Protein AF-A0A9E3FCM4-F1 (afdb_monomer_lite)

Sequence (232 aa):
MQTENSLHPEGLEPRGALCVECLCGLDPAEQLLDRTGAALCRACAAGFYTPCAGCGGLTPQDEAQARPDTGALNCFECFGRAASPDGTEALSDEEVSALVAEYVALHEELKRLGGRADEIKDQLKRAASARPRVSNAVVLRAAEAGVRCSYTSKATYDAEKLAAAEALLGAEGFASLFERKVTFNAVKPRLEEFLASEDEATASARDAVRAAETRTETATLTVVAQRKKKSS

Secondary structure (DSSP, 8-state):
--------------TTSB-TTT--B--TTT-EEBTT--EE-HHHHHHHEEE-TTT--EEETTTPEEPTTT--EE-HHHHTSPPPSS-PPPPPHHHHHHHHHHHHHHHHHHHHHHHHHHHHHHHHHHHHHTS--BTTEEEEEETTEEEEEE--------HHHHHHHHHHHHHHHHHHH----------HHHHHHHHH---GGGHHHHHHHHHT-----------PPP------

Structure (mmCIF, N/CA/C/O backbone):
data_AF-A0A9E3FCM4-F1
#
_entry.id   AF-A0A9E3FCM4-F1
#
loop_
_atom_site.group_PDB
_atom_site.id
_atom_site.type_symbol
_atom_site.label_atom_id
_atom_site.label_alt_id
_atom_site.label_comp_id
_atom_site.label_asym_id
_atom_site.label_entity_id
_atom_site.label_seq_id
_atom_site.pdbx_PDB_ins_code
_atom_site.Cartn_x
_atom_site.Cartn_y
_atom_site.Cartn_z
_atom_site.occupancy
_atom_site.B_iso_or_equiv
_atom_site.auth_seq_id
_atom_site.auth_comp_id
_atom_site.auth_asym_id
_atom_site.auth_atom_id
_atom_site.pdbx_PDB_model_num
ATOM 1 N N . MET A 1 1 ? -17.368 -49.642 -40.970 1.00 38.62 1 MET A N 1
ATOM 2 C CA . MET A 1 1 ? -16.074 -48.995 -41.259 1.00 38.62 1 MET A CA 1
ATOM 3 C C . MET A 1 1 ? -15.944 -47.823 -40.307 1.00 38.62 1 MET A C 1
ATOM 5 O O . MET A 1 1 ? -16.612 -46.821 -40.508 1.00 38.62 1 MET A O 1
ATOM 9 N N . GLN A 1 2 ? -15.218 -48.012 -39.208 1.00 33.00 2 GLN A N 1
ATOM 10 C CA . GLN A 1 2 ? -14.872 -46.944 -38.273 1.00 33.00 2 GLN A CA 1
ATOM 11 C C . GLN A 1 2 ? -13.509 -46.410 -38.714 1.00 33.00 2 GLN A C 1
ATOM 13 O O . GLN A 1 2 ? -12.547 -47.168 -38.759 1.00 33.00 2 GLN A O 1
ATOM 18 N N . THR A 1 3 ? -13.448 -45.148 -39.125 1.00 36.94 3 THR A N 1
ATOM 19 C CA . THR A 1 3 ? -12.189 -44.423 -39.308 1.00 36.94 3 THR A CA 1
ATOM 20 C C . THR A 1 3 ? -11.821 -43.803 -37.970 1.00 36.94 3 THR A C 1
ATOM 22 O O . THR A 1 3 ? -12.455 -42.845 -37.528 1.00 36.94 3 THR A O 1
ATOM 25 N N . GLU A 1 4 ? -10.835 -44.398 -37.308 1.00 38.31 4 GLU A N 1
ATOM 26 C CA . GLU A 1 4 ? -10.199 -43.865 -36.109 1.00 38.31 4 GLU A CA 1
ATOM 27 C C . GLU A 1 4 ? -9.404 -42.609 -36.493 1.00 38.31 4 GLU A C 1
ATOM 29 O O . GLU A 1 4 ? -8.358 -42.687 -37.133 1.00 38.31 4 GLU A O 1
ATOM 34 N N . ASN A 1 5 ? -9.919 -41.433 -36.128 1.00 38.25 5 ASN A N 1
ATOM 35 C CA . ASN A 1 5 ? -9.152 -40.190 -36.149 1.00 38.25 5 ASN A CA 1
ATOM 36 C C . ASN A 1 5 ? -8.306 -40.137 -34.868 1.00 38.25 5 ASN A C 1
ATOM 38 O O . ASN A 1 5 ? -8.656 -39.480 -33.887 1.00 38.25 5 ASN A O 1
ATOM 42 N N . SER A 1 6 ? -7.205 -40.881 -34.873 1.00 38.72 6 SER A N 1
ATOM 43 C CA . SER A 1 6 ? -6.175 -40.829 -33.837 1.00 38.72 6 SER A CA 1
ATOM 44 C C . SER A 1 6 ? -5.295 -39.603 -34.069 1.00 38.72 6 SER A C 1
ATOM 46 O O . SER A 1 6 ? -4.270 -39.674 -34.742 1.00 38.72 6 SER A O 1
ATOM 48 N N . LEU A 1 7 ? -5.692 -38.454 -33.519 1.00 39.53 7 LEU A N 1
ATOM 49 C CA . LEU A 1 7 ? -4.768 -37.337 -33.327 1.00 39.53 7 LEU A CA 1
ATOM 50 C C . LEU A 1 7 ? -3.876 -37.668 -32.125 1.00 39.53 7 LEU A C 1
ATOM 52 O O . LEU A 1 7 ? -4.241 -37.434 -30.974 1.00 39.53 7 LEU A O 1
ATOM 56 N N . HIS A 1 8 ? -2.714 -38.255 -32.404 1.00 35.59 8 HIS A N 1
ATOM 57 C CA . HIS A 1 8 ? -1.612 -38.348 -31.452 1.00 35.59 8 HIS A CA 1
ATOM 58 C C . HIS A 1 8 ? -1.095 -36.933 -31.134 1.00 35.59 8 HIS A C 1
ATOM 60 O O . HIS A 1 8 ? -0.723 -36.216 -32.064 1.00 35.59 8 HIS A O 1
ATOM 66 N N . PRO A 1 9 ? -1.018 -36.507 -29.860 1.00 42.50 9 PRO A N 1
ATOM 67 C CA . PRO A 1 9 ? -0.354 -35.270 -29.482 1.00 42.50 9 PRO A CA 1
ATOM 68 C C . PRO A 1 9 ? 1.132 -35.565 -29.238 1.00 42.50 9 PRO A C 1
ATOM 70 O O . PRO A 1 9 ? 1.625 -35.431 -28.122 1.00 42.50 9 PRO A O 1
ATOM 73 N N . GLU A 1 10 ? 1.850 -36.019 -30.263 1.00 40.91 10 GLU A N 1
ATOM 74 C CA . GLU A 1 10 ? 3.313 -36.061 -30.222 1.00 40.91 10 GLU A CA 1
ATOM 75 C C . GLU A 1 10 ? 3.848 -34.883 -31.036 1.00 40.91 10 GLU A C 1
ATOM 77 O O . GLU A 1 10 ? 3.671 -34.825 -32.249 1.00 40.91 10 GLU A O 1
ATOM 82 N N . GLY A 1 11 ? 4.471 -33.920 -30.347 1.00 43.91 11 GLY A N 1
ATOM 83 C CA . GLY A 1 11 ? 5.253 -32.856 -30.985 1.00 43.91 11 GLY A CA 1
ATOM 84 C C . GLY A 1 11 ? 4.738 -31.422 -30.845 1.00 43.91 11 GLY A C 1
ATOM 85 O O . GLY A 1 11 ? 5.196 -30.560 -31.585 1.00 43.91 11 GLY A O 1
ATOM 86 N N . LEU A 1 12 ? 3.824 -31.116 -29.916 1.00 44.41 12 LEU A N 1
ATOM 87 C CA . LEU A 1 12 ? 3.566 -29.715 -29.555 1.00 44.41 12 LEU A CA 1
ATOM 88 C C . LEU A 1 12 ? 4.743 -29.191 -28.724 1.00 44.41 12 LEU A C 1
ATOM 90 O O . LEU A 1 12 ? 4.774 -29.330 -27.500 1.00 44.41 12 LEU A O 1
ATOM 94 N N . GLU A 1 13 ? 5.733 -28.630 -29.415 1.00 50.66 13 GLU A N 1
ATOM 95 C CA . GLU A 1 13 ? 6.825 -27.897 -28.787 1.00 50.66 13 GLU A CA 1
ATOM 96 C C . GLU A 1 13 ? 6.264 -26.750 -27.920 1.00 50.66 13 GLU A C 1
ATOM 98 O O . GLU A 1 13 ? 5.238 -26.147 -28.258 1.00 50.66 13 GLU A O 1
ATOM 103 N N . PRO A 1 14 ? 6.880 -26.456 -26.760 1.00 53.84 14 PRO A N 1
ATOM 104 C CA . PRO A 1 14 ? 6.381 -25.431 -25.849 1.00 53.84 14 PRO A CA 1
ATOM 105 C C . PRO A 1 14 ? 6.283 -24.069 -26.550 1.00 53.84 14 PRO A C 1
ATOM 107 O O . PRO A 1 14 ? 7.148 -23.713 -27.349 1.00 53.84 14 PRO A O 1
ATOM 110 N N . ARG A 1 15 ? 5.244 -23.280 -26.222 1.00 52.44 15 ARG A N 1
ATOM 111 C CA . ARG A 1 15 ? 5.100 -21.886 -26.688 1.00 52.44 15 ARG A CA 1
ATOM 112 C C . ARG A 1 15 ? 6.422 -21.139 -26.460 1.0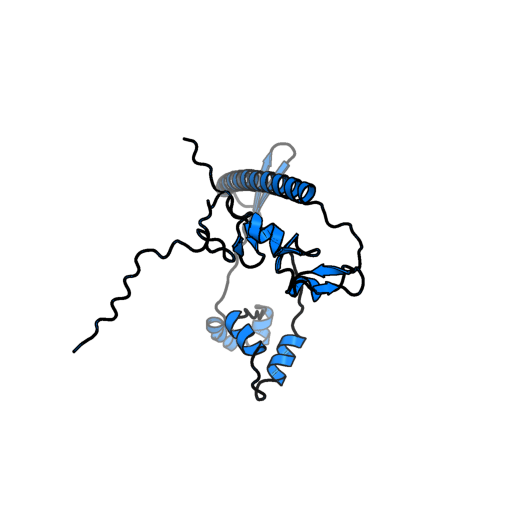0 52.44 15 ARG A C 1
ATOM 114 O O . ARG A 1 15 ? 6.834 -20.975 -25.314 1.00 52.44 15 ARG A O 1
ATOM 121 N N . GLY A 1 16 ? 7.075 -20.738 -27.551 1.00 58.31 16 GLY A N 1
ATOM 122 C CA . GLY A 1 16 ? 8.403 -20.112 -27.556 1.00 58.31 16 GLY A CA 1
ATOM 123 C C . GLY A 1 16 ? 9.477 -20.878 -28.339 1.00 58.31 16 GLY A C 1
ATOM 124 O O . GLY A 1 16 ? 10.449 -20.273 -28.762 1.00 58.31 16 GLY A O 1
ATOM 125 N N . ALA A 1 17 ? 9.294 -22.175 -28.600 1.00 71.50 17 ALA A N 1
ATOM 126 C CA . ALA A 1 17 ? 10.269 -22.982 -29.344 1.00 71.50 17 ALA A CA 1
ATOM 127 C C . ALA A 1 17 ? 10.221 -22.779 -30.867 1.00 71.50 17 ALA A C 1
ATOM 129 O O . ALA A 1 17 ? 11.160 -23.153 -31.558 1.00 71.50 17 ALA A O 1
ATOM 130 N N . LEU A 1 18 ? 9.151 -22.179 -31.394 1.00 87.69 18 LEU A N 1
ATOM 131 C CA . LEU A 1 18 ? 8.980 -21.902 -32.817 1.00 87.69 18 LEU A CA 1
ATOM 132 C C . LEU A 1 18 ? 8.736 -20.414 -33.034 1.00 87.69 18 LEU A C 1
ATOM 134 O O . LEU A 1 18 ? 7.997 -19.776 -32.282 1.00 87.69 18 LEU A O 1
ATOM 138 N N . CYS A 1 19 ? 9.326 -19.878 -34.095 1.00 90.00 19 CYS A N 1
ATOM 139 C CA . CYS A 1 19 ? 9.019 -18.538 -34.569 1.00 90.00 19 CYS A CA 1
ATOM 140 C C . CYS A 1 19 ? 7.590 -18.487 -35.115 1.00 90.00 19 CYS A C 1
ATOM 142 O O . CYS A 1 19 ? 7.215 -19.326 -35.932 1.00 90.00 19 CYS A O 1
ATOM 144 N N . VAL A 1 20 ? 6.817 -17.482 -34.712 1.00 90.81 20 VAL A N 1
ATOM 145 C CA . VAL A 1 20 ? 5.410 -17.340 -35.115 1.00 90.81 20 VAL A CA 1
ATOM 146 C C . VAL A 1 20 ? 5.231 -17.105 -36.623 1.00 90.81 20 VAL A C 1
ATOM 148 O O . VAL A 1 20 ? 4.217 -17.512 -37.176 1.00 90.81 20 VAL A O 1
ATOM 151 N N . GLU A 1 21 ? 6.242 -16.551 -37.300 1.00 91.50 21 GLU A N 1
ATOM 152 C CA . GLU A 1 21 ? 6.190 -16.231 -38.735 1.00 91.50 21 GLU A CA 1
ATOM 153 C C . GLU A 1 21 ? 6.651 -17.388 -39.640 1.00 91.50 21 GLU A C 1
ATOM 155 O O . GLU A 1 21 ? 5.942 -17.810 -40.550 1.00 91.50 21 GLU A O 1
ATOM 160 N N . CYS A 1 22 ? 7.859 -17.923 -39.411 1.00 91.06 22 CYS A N 1
ATOM 161 C CA . CYS A 1 22 ? 8.449 -18.982 -40.254 1.00 91.06 22 CYS A CA 1
ATOM 162 C C . CYS A 1 22 ? 8.146 -20.401 -39.751 1.00 91.06 22 CYS A C 1
ATOM 164 O O . CYS A 1 22 ? 8.506 -21.358 -40.434 1.00 91.06 22 CYS A O 1
ATOM 166 N N . LEU A 1 23 ? 7.608 -20.549 -38.531 1.00 88.94 23 LEU A N 1
ATOM 167 C CA . LEU A 1 23 ? 7.506 -21.824 -37.801 1.00 88.94 23 LEU A CA 1
ATOM 168 C C . LEU A 1 23 ? 8.845 -22.562 -37.651 1.00 88.94 23 LEU A C 1
ATOM 170 O O . LEU A 1 23 ? 8.884 -23.769 -37.431 1.00 88.94 23 LEU A O 1
ATOM 174 N N . CYS A 1 24 ? 9.956 -21.841 -37.785 1.00 87.38 24 CYS A N 1
ATOM 175 C CA . CYS A 1 24 ? 11.288 -22.392 -37.639 1.00 87.38 24 CYS A CA 1
ATOM 176 C C . CYS A 1 24 ? 11.682 -22.482 -36.159 1.00 87.38 24 CYS A C 1
ATOM 178 O O . CYS A 1 24 ? 11.312 -21.615 -35.363 1.00 87.38 24 CYS A O 1
ATOM 180 N N . GLY A 1 25 ? 12.411 -23.545 -35.807 1.00 86.38 25 GLY A N 1
ATOM 181 C CA . GLY A 1 25 ? 12.875 -23.801 -34.445 1.00 86.38 25 GLY A CA 1
ATOM 182 C C . GLY A 1 25 ? 13.766 -22.682 -33.915 1.00 86.38 25 GLY A C 1
ATOM 183 O O . GLY A 1 25 ? 14.647 -22.191 -34.623 1.00 86.38 25 GLY A O 1
ATOM 184 N N . LEU A 1 26 ? 13.526 -22.288 -32.669 1.00 85.25 26 LEU A N 1
ATOM 185 C CA . LEU A 1 26 ? 14.232 -21.234 -31.959 1.00 85.25 26 LEU A CA 1
ATOM 186 C C . LEU A 1 26 ? 14.968 -21.807 -30.753 1.00 85.25 26 LEU A C 1
ATOM 188 O O . LEU A 1 26 ? 14.402 -22.560 -29.960 1.00 85.25 26 LEU A O 1
ATOM 192 N N . ASP A 1 27 ? 16.215 -21.376 -30.574 1.00 80.94 27 ASP A N 1
ATOM 193 C CA . ASP A 1 27 ? 16.862 -21.459 -29.271 1.00 80.94 27 ASP A CA 1
ATOM 194 C C . ASP A 1 27 ? 16.217 -20.402 -28.349 1.00 80.94 27 ASP A C 1
ATOM 196 O O . ASP A 1 27 ? 16.222 -19.212 -28.694 1.00 80.94 27 ASP A O 1
ATOM 200 N N . PRO A 1 28 ? 15.686 -20.779 -27.170 1.00 74.00 28 PRO A N 1
ATOM 201 C CA . PRO A 1 28 ? 15.141 -19.831 -26.201 1.00 74.00 28 PRO A CA 1
ATOM 202 C C . PRO A 1 28 ? 16.111 -18.718 -25.772 1.00 74.00 28 PRO A C 1
ATOM 204 O O . PRO A 1 28 ? 15.667 -17.702 -25.238 1.00 74.00 28 PRO A O 1
ATOM 207 N N . ALA A 1 29 ? 17.423 -18.895 -25.958 1.00 75.38 29 ALA A N 1
ATOM 208 C CA . ALA A 1 29 ? 18.431 -17.866 -25.703 1.00 75.38 29 ALA A CA 1
ATOM 209 C C . ALA A 1 29 ? 18.554 -16.824 -26.832 1.00 75.38 29 ALA A C 1
ATOM 211 O O . ALA A 1 29 ? 19.095 -15.743 -26.600 1.00 75.38 29 ALA A O 1
ATOM 212 N N . GLU A 1 30 ? 18.062 -17.128 -28.036 1.00 77.94 30 GLU A N 1
ATOM 213 C CA . GLU A 1 30 ? 18.193 -16.280 -29.228 1.00 77.94 30 GLU A CA 1
ATOM 214 C C . GLU A 1 30 ? 16.856 -15.746 -29.762 1.00 77.94 30 GLU A C 1
ATOM 216 O O . GLU A 1 30 ? 16.850 -14.923 -30.683 1.00 77.94 30 GLU A O 1
ATOM 221 N N . GLN A 1 31 ? 15.732 -16.180 -29.182 1.00 85.12 31 GLN A N 1
ATOM 222 C CA . GLN A 1 31 ? 14.406 -15.694 -29.551 1.00 85.12 31 GLN A CA 1
ATOM 223 C C . GLN A 1 31 ? 14.240 -14.202 -29.225 1.00 85.12 31 GLN A C 1
ATOM 225 O O . GLN A 1 31 ? 14.586 -13.733 -28.137 1.00 85.12 31 GLN A O 1
ATOM 230 N N . LEU A 1 32 ? 13.650 -13.464 -30.161 1.00 87.81 32 LEU A N 1
ATOM 231 C CA . LEU A 1 32 ? 13.070 -12.155 -29.885 1.00 87.81 32 LEU A CA 1
ATOM 232 C C . LEU A 1 32 ? 11.605 -12.349 -29.510 1.00 87.81 32 LEU A C 1
ATOM 234 O O . LEU A 1 32 ? 10.973 -13.301 -29.962 1.00 87.81 32 LEU A O 1
ATOM 238 N N . LEU A 1 33 ? 11.072 -11.461 -28.681 1.00 89.38 33 LEU A N 1
ATOM 239 C CA . LEU A 1 33 ? 9.658 -11.463 -28.337 1.00 89.38 33 LEU A CA 1
ATOM 240 C C . LEU A 1 33 ? 9.005 -10.222 -28.925 1.00 89.38 33 LEU A C 1
ATOM 242 O O . LEU A 1 33 ? 9.527 -9.114 -28.775 1.00 89.38 33 LEU A O 1
ATOM 246 N N . ASP A 1 34 ? 7.870 -10.411 -29.589 1.00 88.31 34 ASP A N 1
ATOM 247 C CA . ASP A 1 34 ? 7.004 -9.292 -29.920 1.00 88.31 34 ASP A CA 1
ATOM 248 C C . ASP A 1 34 ? 6.345 -8.713 -28.657 1.00 88.31 34 ASP A C 1
ATOM 250 O O . ASP A 1 34 ? 6.472 -9.246 -27.548 1.00 88.31 34 ASP A O 1
ATOM 254 N N . ARG A 1 35 ? 5.609 -7.611 -28.817 1.00 83.06 35 ARG A N 1
ATOM 255 C CA . ARG A 1 35 ? 4.920 -6.957 -27.694 1.00 83.06 35 ARG A CA 1
ATOM 256 C C . ARG A 1 35 ? 3.886 -7.845 -26.983 1.00 83.06 35 ARG A C 1
ATOM 258 O O . ARG A 1 35 ? 3.523 -7.552 -25.849 1.00 83.06 35 ARG A O 1
ATOM 265 N N . THR A 1 36 ? 3.393 -8.894 -27.640 1.00 83.12 36 THR A N 1
ATOM 266 C CA . THR A 1 36 ? 2.423 -9.853 -27.090 1.00 83.12 36 THR A CA 1
ATOM 267 C C . THR A 1 36 ? 3.098 -11.070 -26.446 1.00 83.12 36 THR A C 1
ATOM 269 O O . THR A 1 36 ? 2.433 -11.877 -25.794 1.00 83.12 36 THR A O 1
ATOM 272 N N . GLY A 1 37 ? 4.424 -11.185 -26.578 1.00 84.69 37 GLY A N 1
ATOM 273 C CA . GLY A 1 37 ? 5.216 -12.316 -26.106 1.00 84.69 37 GLY A CA 1
ATOM 274 C C . GLY A 1 37 ? 5.316 -13.467 -27.111 1.00 84.69 37 GLY A C 1
ATOM 275 O O . GLY A 1 37 ? 5.739 -14.559 -26.725 1.00 84.69 37 GLY A O 1
ATOM 276 N N . ALA A 1 38 ? 4.938 -13.260 -28.375 1.00 87.19 38 ALA A N 1
ATOM 277 C CA . ALA A 1 38 ? 5.153 -14.230 -29.441 1.00 87.19 38 ALA A CA 1
ATOM 278 C C . ALA A 1 38 ? 6.638 -14.282 -29.821 1.00 87.19 38 ALA A C 1
ATOM 280 O O . ALA A 1 38 ? 7.304 -13.252 -29.930 1.00 87.19 38 ALA A O 1
ATOM 281 N N . ALA A 1 39 ? 7.167 -15.492 -30.006 1.00 90.44 39 ALA A N 1
ATOM 282 C CA . ALA A 1 39 ? 8.576 -15.688 -30.316 1.00 90.44 39 ALA A CA 1
ATOM 283 C C . ALA A 1 39 ? 8.859 -15.473 -31.806 1.00 90.44 39 ALA A C 1
ATOM 285 O O . ALA A 1 39 ? 8.127 -15.954 -32.671 1.00 90.44 39 ALA A O 1
ATOM 286 N N . LEU A 1 40 ? 9.952 -14.776 -32.099 1.00 90.88 40 LEU A N 1
ATOM 287 C CA . LEU A 1 40 ? 10.393 -14.407 -33.437 1.00 90.88 40 LEU A CA 1
ATOM 288 C C . LEU A 1 40 ? 11.861 -14.779 -33.635 1.00 90.88 40 LEU A C 1
ATOM 290 O O . LEU A 1 40 ? 12.703 -14.558 -32.760 1.00 90.88 40 LEU A O 1
ATOM 294 N N . CYS A 1 41 ? 12.190 -15.282 -34.826 1.00 92.00 41 CYS A N 1
ATOM 295 C CA . CYS A 1 41 ? 13.577 -15.336 -35.276 1.00 92.00 41 CYS A CA 1
ATOM 296 C C . CYS A 1 41 ? 14.035 -13.936 -35.717 1.00 92.00 41 CYS A C 1
ATOM 298 O O . CYS A 1 41 ? 13.226 -13.098 -36.125 1.00 92.00 41 CYS A O 1
ATOM 300 N N . ARG A 1 42 ? 15.350 -13.683 -35.700 1.00 91.19 42 ARG A N 1
ATOM 301 C CA . ARG A 1 42 ? 15.914 -12.375 -36.089 1.00 91.19 42 ARG A CA 1
ATOM 302 C C . ARG A 1 42 ? 15.544 -11.953 -37.512 1.00 91.19 42 ARG A C 1
ATOM 304 O O . ARG A 1 42 ? 15.307 -10.775 -37.746 1.00 91.19 42 ARG A O 1
ATOM 311 N N . ALA A 1 43 ? 15.483 -12.903 -38.446 1.00 91.50 43 ALA A N 1
ATOM 312 C CA . ALA A 1 43 ? 15.139 -12.616 -39.837 1.00 91.50 43 ALA A CA 1
ATOM 313 C C . ALA A 1 43 ? 13.683 -12.142 -39.977 1.00 91.50 43 ALA A C 1
ATOM 315 O O . ALA A 1 43 ? 13.429 -11.135 -40.630 1.00 91.50 43 ALA A O 1
ATOM 316 N N . CYS A 1 44 ? 12.740 -12.821 -39.318 1.00 92.88 44 CYS A N 1
ATOM 317 C CA . CYS A 1 44 ? 11.329 -12.441 -39.330 1.00 92.88 44 CYS A CA 1
ATOM 318 C C . CYS A 1 44 ? 11.087 -11.123 -38.588 1.00 92.88 44 CYS A C 1
ATOM 320 O O . CYS A 1 44 ? 10.363 -10.272 -39.094 1.00 92.88 44 CYS A O 1
ATOM 322 N N . ALA A 1 45 ? 11.751 -10.904 -37.448 1.00 91.81 45 ALA A N 1
ATOM 323 C CA . ALA A 1 45 ? 11.683 -9.623 -36.747 1.00 91.81 45 ALA A CA 1
ATOM 324 C C . ALA A 1 45 ? 12.177 -8.461 -37.630 1.00 91.81 45 ALA A C 1
ATOM 326 O O . ALA A 1 45 ? 11.519 -7.431 -37.710 1.00 91.81 45 ALA A O 1
ATOM 327 N N . ALA A 1 46 ? 13.294 -8.632 -38.345 1.00 91.00 46 ALA A N 1
ATOM 328 C CA . ALA A 1 46 ? 13.815 -7.601 -39.244 1.00 91.00 46 ALA A CA 1
ATOM 329 C C . ALA A 1 46 ? 12.945 -7.385 -40.498 1.00 91.00 46 ALA A C 1
ATOM 331 O O . ALA A 1 46 ? 12.913 -6.282 -41.036 1.00 91.00 46 ALA A O 1
ATOM 332 N N . GLY A 1 47 ? 12.274 -8.435 -40.981 1.00 92.44 47 GLY A N 1
ATOM 333 C CA . GLY A 1 47 ? 11.463 -8.382 -42.197 1.00 92.44 47 GLY A CA 1
ATOM 334 C C . GLY A 1 47 ? 10.057 -7.822 -41.989 1.00 92.44 47 GLY A C 1
ATOM 335 O O . GLY A 1 47 ? 9.576 -7.084 -42.843 1.00 92.44 47 GLY A O 1
ATOM 336 N N . PHE A 1 48 ? 9.411 -8.164 -40.872 1.00 92.56 48 PHE A N 1
ATOM 337 C CA . PHE A 1 48 ? 7.972 -7.938 -40.679 1.00 92.56 48 PHE A CA 1
ATOM 338 C C . PHE A 1 48 ? 7.630 -7.042 -39.491 1.00 92.56 48 PHE A C 1
ATOM 340 O O . PHE A 1 48 ? 6.492 -6.597 -39.381 1.00 92.56 48 PHE A O 1
ATOM 347 N N . TYR A 1 49 ? 8.591 -6.748 -38.612 1.00 94.75 49 TYR A N 1
ATOM 348 C CA . TYR A 1 49 ? 8.348 -5.971 -37.401 1.00 94.75 49 TYR A CA 1
ATOM 349 C C . TYR A 1 49 ? 9.117 -4.648 -37.417 1.00 94.75 49 TYR A C 1
ATOM 351 O O . TYR A 1 49 ? 10.091 -4.457 -38.146 1.00 94.75 49 TYR A O 1
ATOM 359 N N . THR A 1 50 ? 8.648 -3.711 -36.602 1.00 92.69 50 THR A N 1
ATOM 360 C CA . THR A 1 50 ? 9.297 -2.432 -36.310 1.00 92.69 50 THR A CA 1
ATOM 361 C C . THR A 1 50 ? 9.232 -2.171 -34.804 1.00 92.69 50 THR A C 1
ATOM 363 O O . THR A 1 50 ? 8.254 -2.569 -34.159 1.00 92.69 50 THR A O 1
ATOM 366 N N . PRO A 1 51 ? 10.235 -1.513 -34.200 1.00 91.31 51 PRO A N 1
ATOM 367 C CA . PRO A 1 51 ? 10.119 -1.053 -32.823 1.00 91.31 51 PRO A CA 1
ATOM 368 C C . PRO A 1 51 ? 9.021 0.013 -32.710 1.00 91.31 51 PRO A C 1
ATOM 370 O O . PRO A 1 51 ? 8.952 0.945 -33.513 1.00 91.31 51 PRO A O 1
ATOM 373 N N . CYS A 1 52 ? 8.158 -0.126 -31.705 1.00 88.62 52 CYS A N 1
ATOM 374 C CA . CYS A 1 52 ? 7.191 0.898 -31.329 1.00 88.62 52 CYS A CA 1
ATOM 375 C C . CYS A 1 52 ? 7.921 2.097 -30.712 1.00 88.62 52 CYS A C 1
ATOM 377 O O . CYS A 1 52 ? 8.609 1.938 -29.704 1.00 88.62 52 CYS A O 1
ATOM 379 N N . ALA A 1 53 ? 7.709 3.302 -31.240 1.00 84.50 53 ALA A N 1
ATOM 380 C CA . ALA A 1 53 ? 8.345 4.511 -30.714 1.00 84.50 53 ALA A CA 1
ATOM 381 C C . ALA A 1 53 ? 7.959 4.834 -29.255 1.00 84.50 53 ALA A C 1
ATOM 383 O O . ALA A 1 53 ? 8.725 5.481 -28.550 1.00 84.50 53 ALA A O 1
ATOM 384 N N . GLY A 1 54 ? 6.786 4.390 -28.789 1.00 83.19 54 GLY A N 1
ATOM 385 C CA . GLY A 1 54 ? 6.313 4.648 -27.427 1.00 83.19 54 GLY A CA 1
ATOM 386 C C . GLY A 1 54 ? 6.772 3.645 -26.364 1.00 83.19 54 GLY A C 1
ATOM 387 O O . GLY A 1 54 ? 6.875 4.018 -25.200 1.00 83.19 54 GLY A O 1
ATOM 388 N N . CYS A 1 55 ? 7.008 2.376 -26.715 1.00 83.25 55 CYS A N 1
ATOM 389 C CA . CYS A 1 55 ? 7.346 1.334 -25.731 1.00 83.25 55 CYS A CA 1
ATOM 390 C C . CYS A 1 55 ? 8.558 0.467 -26.092 1.00 83.25 55 CYS A C 1
ATOM 392 O O . CYS A 1 55 ? 8.861 -0.466 -25.354 1.00 83.25 55 CYS A O 1
ATOM 394 N N . GLY A 1 56 ? 9.201 0.698 -27.239 1.00 86.06 56 GLY A N 1
ATOM 395 C CA . GLY A 1 56 ? 10.331 -0.097 -27.737 1.00 86.06 56 GLY A CA 1
ATOM 396 C C . GLY A 1 56 ? 9.972 -1.512 -28.211 1.00 86.06 56 GLY A C 1
ATOM 397 O O . GLY A 1 56 ? 10.747 -2.134 -28.932 1.00 86.06 56 GLY A O 1
ATOM 398 N N . GLY A 1 57 ? 8.787 -2.027 -27.864 1.00 89.44 57 GLY A N 1
ATOM 399 C CA . GLY A 1 57 ? 8.347 -3.372 -28.231 1.00 89.44 57 GLY A CA 1
ATOM 400 C C . GLY A 1 57 ? 8.188 -3.567 -29.740 1.00 89.44 57 GLY A C 1
ATOM 401 O O . GLY A 1 57 ? 7.700 -2.678 -30.445 1.00 89.44 57 GLY A O 1
ATOM 402 N N . LEU A 1 58 ? 8.554 -4.753 -30.234 1.00 92.62 58 LEU A N 1
ATOM 403 C CA . LEU A 1 58 ? 8.370 -5.120 -31.638 1.00 92.62 58 LEU A CA 1
ATOM 404 C C . LEU A 1 58 ? 6.875 -5.243 -31.961 1.00 92.62 58 LEU A C 1
ATOM 406 O O . LEU A 1 58 ? 6.132 -5.952 -31.280 1.00 92.62 58 LEU A O 1
ATOM 410 N N . THR A 1 59 ? 6.452 -4.538 -33.007 1.00 92.44 59 THR A N 1
ATOM 411 C CA . THR A 1 59 ? 5.079 -4.514 -33.531 1.00 92.44 59 THR A CA 1
ATOM 412 C C . THR A 1 59 ? 5.107 -4.870 -35.018 1.00 92.44 59 THR A C 1
ATOM 414 O O . THR A 1 59 ? 6.022 -4.396 -35.700 1.00 92.44 59 THR A O 1
ATOM 417 N N . PRO A 1 60 ? 4.160 -5.675 -35.534 1.00 93.12 60 PRO A N 1
ATOM 418 C CA . PRO A 1 60 ? 4.042 -5.918 -36.969 1.00 93.12 60 PRO A CA 1
ATOM 419 C C . PRO A 1 60 ? 3.940 -4.600 -37.744 1.00 93.12 60 PRO A C 1
ATOM 421 O O . PRO A 1 60 ? 3.273 -3.661 -37.307 1.00 93.12 60 PRO A O 1
ATOM 424 N N . GLN A 1 61 ? 4.639 -4.493 -38.871 1.00 92.50 61 GLN A N 1
ATOM 425 C CA . GLN A 1 61 ? 4.705 -3.251 -39.650 1.00 92.50 61 GLN A CA 1
ATOM 426 C C . GLN A 1 61 ? 3.338 -2.812 -40.193 1.00 92.50 61 GLN A C 1
ATOM 428 O O . GLN A 1 61 ? 3.093 -1.616 -40.320 1.00 92.50 61 GLN A O 1
ATOM 433 N N . ASP A 1 62 ? 2.455 -3.760 -40.498 1.00 91.44 62 ASP A N 1
ATOM 434 C CA . ASP A 1 62 ? 1.089 -3.529 -40.975 1.00 91.44 62 ASP A CA 1
ATOM 435 C C . ASP A 1 62 ? 0.117 -3.109 -39.859 1.00 91.44 62 ASP A C 1
ATOM 437 O O . ASP A 1 62 ? -0.863 -2.413 -40.124 1.00 91.44 62 ASP A O 1
ATOM 441 N N . GLU A 1 63 ? 0.410 -3.467 -38.609 1.00 90.06 63 GLU A N 1
ATOM 442 C CA . GLU A 1 63 ? -0.328 -3.012 -37.423 1.00 90.06 63 GLU A CA 1
ATOM 443 C C . GLU A 1 63 ? 0.203 -1.689 -36.844 1.00 90.06 63 GLU A C 1
ATOM 445 O O . GLU A 1 63 ? -0.460 -1.044 -36.021 1.00 90.06 63 GLU A O 1
ATOM 450 N N . ALA A 1 64 ? 1.411 -1.283 -37.236 1.00 91.12 64 ALA A N 1
ATOM 451 C CA . ALA A 1 64 ? 2.051 -0.082 -36.730 1.00 91.12 64 ALA A CA 1
ATOM 452 C C . ALA A 1 64 ? 1.377 1.183 -37.285 1.00 91.12 64 ALA A C 1
ATOM 454 O O . ALA A 1 64 ? 1.273 1.397 -38.491 1.00 91.12 64 ALA A O 1
ATOM 455 N N . GLN A 1 65 ? 0.950 2.070 -36.387 1.00 91.12 65 GLN A N 1
ATOM 456 C CA . GLN A 1 65 ? 0.259 3.306 -36.744 1.00 91.12 65 GLN A CA 1
ATOM 457 C C . GLN A 1 65 ? 1.191 4.509 -36.623 1.00 91.12 65 GLN A C 1
ATOM 459 O O . GLN A 1 65 ? 1.795 4.744 -35.574 1.00 91.12 65 GLN A O 1
ATOM 464 N N . ALA A 1 66 ? 1.287 5.294 -37.697 1.00 90.19 66 ALA A N 1
ATOM 465 C CA . ALA A 1 66 ? 2.044 6.539 -37.710 1.00 90.19 66 ALA A CA 1
ATOM 466 C C . ALA A 1 66 ? 1.267 7.638 -36.981 1.00 90.19 66 ALA A C 1
ATOM 468 O O . ALA A 1 66 ? 0.135 7.957 -37.358 1.00 90.19 66 ALA A O 1
ATOM 469 N N . ARG A 1 67 ? 1.864 8.246 -35.950 1.00 81.62 67 ARG A N 1
ATOM 470 C CA . ARG A 1 67 ? 1.215 9.376 -35.272 1.00 81.62 67 ARG A CA 1
ATOM 471 C C . ARG A 1 67 ? 1.177 10.608 -36.184 1.00 81.62 67 ARG A C 1
ATOM 473 O O . ARG A 1 67 ? 2.186 10.904 -36.826 1.00 81.62 67 ARG A O 1
ATOM 480 N N . PRO A 1 68 ? 0.063 11.362 -36.218 1.00 76.19 68 PRO A N 1
ATOM 481 C CA . PRO A 1 68 ? -0.069 12.525 -37.099 1.00 76.19 68 PRO A CA 1
ATOM 482 C C . PRO A 1 68 ? 0.932 13.653 -36.813 1.00 76.19 68 PRO A C 1
ATOM 484 O O . PRO A 1 68 ? 1.226 14.448 -37.698 1.00 76.19 68 PRO A O 1
ATOM 487 N N . ASP A 1 69 ? 1.422 13.745 -35.576 1.00 76.06 69 ASP A N 1
ATOM 488 C CA . ASP A 1 69 ? 2.282 14.824 -35.081 1.00 76.06 69 ASP A CA 1
ATOM 489 C C . ASP A 1 69 ? 3.772 14.615 -35.393 1.00 76.06 69 ASP A C 1
ATOM 491 O O . ASP A 1 69 ? 4.503 15.568 -35.644 1.00 76.06 69 ASP A O 1
ATOM 495 N N . THR A 1 70 ? 4.221 13.363 -35.376 1.00 79.38 70 THR A N 1
ATOM 496 C CA . THR A 1 70 ? 5.641 12.980 -35.400 1.00 79.38 70 THR A CA 1
ATOM 497 C C . THR A 1 70 ? 5.980 12.032 -36.546 1.00 79.38 70 THR A C 1
ATOM 499 O O . THR A 1 70 ? 7.153 11.836 -36.849 1.00 79.38 70 THR A O 1
ATOM 502 N N . GLY A 1 71 ? 4.979 11.403 -37.170 1.00 81.56 71 GLY A N 1
ATOM 503 C CA . GLY A 1 71 ? 5.165 10.337 -38.158 1.00 81.56 71 GLY A CA 1
ATOM 504 C C . GLY A 1 71 ? 5.726 9.035 -37.572 1.00 81.56 71 GLY A C 1
ATOM 505 O O . GLY A 1 71 ? 5.918 8.070 -38.307 1.00 81.56 71 GLY A O 1
ATOM 506 N N . ALA A 1 72 ? 5.980 8.985 -36.261 1.00 86.31 72 ALA A N 1
ATOM 507 C CA . ALA A 1 72 ? 6.572 7.835 -35.598 1.00 86.31 72 ALA A CA 1
ATOM 508 C C . ALA A 1 72 ? 5.588 6.656 -35.553 1.00 86.31 72 ALA A C 1
ATOM 510 O O . ALA A 1 72 ? 4.414 6.823 -35.200 1.00 86.31 72 ALA A O 1
ATOM 511 N N . LEU A 1 73 ? 6.085 5.461 -35.880 1.00 89.88 73 LEU A N 1
ATOM 512 C CA . LEU A 1 73 ? 5.316 4.220 -35.861 1.00 89.88 73 LEU A CA 1
ATOM 513 C C . LEU A 1 73 ? 5.134 3.720 -34.425 1.00 89.88 73 LEU A C 1
ATOM 515 O O . LEU A 1 73 ? 6.097 3.532 -33.680 1.00 89.88 73 LEU A O 1
ATOM 519 N N . ASN A 1 74 ? 3.882 3.513 -34.032 1.00 89.06 74 ASN A N 1
ATOM 520 C CA . ASN A 1 74 ? 3.495 3.101 -32.691 1.00 89.06 74 ASN A CA 1
ATOM 521 C C . ASN A 1 74 ? 2.551 1.902 -32.741 1.00 89.06 74 ASN A C 1
ATOM 523 O O . ASN A 1 74 ? 1.744 1.766 -33.658 1.00 89.06 74 ASN A O 1
ATOM 527 N N . CYS A 1 75 ? 2.607 1.056 -31.715 1.00 90.19 75 CYS A N 1
ATOM 528 C CA . CYS A 1 75 ? 1.573 0.053 -31.501 1.00 90.19 75 CYS A CA 1
ATOM 529 C C . CYS A 1 75 ? 0.236 0.728 -31.153 1.00 90.19 75 CYS A C 1
ATOM 531 O O . CYS A 1 75 ? 0.216 1.863 -30.670 1.00 90.19 75 CYS A O 1
ATOM 533 N N . PHE A 1 76 ? -0.878 0.019 -31.352 1.00 86.56 76 PHE A N 1
ATOM 534 C CA . PHE A 1 76 ? -2.232 0.536 -31.104 1.00 86.56 76 PHE A CA 1
ATOM 535 C C . PHE A 1 76 ? -2.393 1.195 -29.718 1.00 86.56 76 PHE A C 1
ATOM 537 O O . PHE A 1 76 ? -2.972 2.273 -29.595 1.00 86.56 76 PHE A O 1
ATOM 544 N N . GLU A 1 77 ? -1.824 0.590 -28.674 1.00 85.69 77 GLU A N 1
ATOM 545 C CA . GLU A 1 77 ? -1.906 1.111 -27.304 1.00 85.69 77 GLU A CA 1
ATOM 546 C C . GLU A 1 77 ? -1.098 2.394 -27.090 1.00 85.69 77 GLU A C 1
ATOM 548 O O . GLU A 1 77 ? -1.548 3.290 -26.380 1.00 85.69 77 GLU A O 1
ATOM 553 N N . CYS A 1 78 ? 0.092 2.497 -27.687 1.00 84.62 78 CYS A N 1
ATOM 554 C CA . CYS A 1 78 ? 0.918 3.703 -27.610 1.00 84.62 78 CYS A CA 1
ATOM 555 C C . CYS A 1 78 ? 0.369 4.817 -28.507 1.00 84.62 78 CYS A C 1
ATOM 557 O O . CYS A 1 78 ? 0.462 5.986 -28.145 1.00 84.62 78 CYS A O 1
ATOM 559 N N . PHE A 1 79 ? -0.247 4.465 -29.637 1.00 83.88 79 PHE A N 1
ATOM 560 C CA . PHE A 1 79 ? -0.897 5.417 -30.533 1.00 83.88 79 PHE A CA 1
ATOM 561 C C . PHE A 1 79 ? -2.042 6.165 -29.835 1.00 83.88 79 PHE A C 1
ATOM 563 O O . PHE A 1 79 ? -2.151 7.382 -29.974 1.00 83.88 79 PHE A O 1
ATOM 570 N N . GLY A 1 80 ? -2.846 5.458 -29.031 1.00 74.88 80 GLY A N 1
ATOM 571 C CA . GLY A 1 80 ? -3.957 6.036 -28.268 1.00 74.88 80 GLY A CA 1
ATOM 572 C C . GLY A 1 80 ? -3.551 6.887 -27.058 1.00 74.88 80 GLY A C 1
ATOM 573 O O . GLY A 1 80 ? -4.409 7.536 -26.459 1.00 74.88 80 GLY A O 1
ATOM 574 N N . ARG A 1 81 ? -2.265 6.912 -26.676 1.00 74.00 81 ARG A N 1
ATOM 575 C CA . ARG A 1 81 ? -1.778 7.772 -25.589 1.00 74.00 81 ARG A CA 1
ATOM 576 C C . ARG A 1 81 ? -1.516 9.182 -26.118 1.00 74.00 81 ARG A C 1
ATOM 578 O O . ARG A 1 81 ? -0.917 9.368 -27.181 1.00 74.00 81 ARG A O 1
ATOM 585 N N . ALA A 1 82 ? -1.952 10.191 -25.361 1.00 58.31 82 ALA A N 1
ATOM 586 C CA . ALA A 1 82 ? -1.561 11.574 -25.617 1.00 58.31 82 ALA A CA 1
ATOM 587 C C . ALA A 1 82 ? -0.027 11.674 -25.619 1.00 58.31 82 ALA A C 1
ATOM 589 O O . ALA A 1 82 ? 0.640 10.982 -24.847 1.00 58.31 82 ALA A O 1
ATOM 590 N N . ALA A 1 83 ? 0.530 12.506 -26.507 1.00 54.88 83 ALA A N 1
ATOM 591 C CA . ALA A 1 83 ? 1.958 12.803 -26.463 1.00 54.88 83 ALA A CA 1
ATOM 592 C C . ALA A 1 83 ? 2.233 13.378 -25.071 1.00 54.88 83 ALA A C 1
ATOM 594 O O . ALA A 1 83 ? 1.460 14.231 -24.626 1.00 54.88 83 ALA A O 1
ATOM 595 N N . SER A 1 84 ? 3.258 12.888 -24.369 1.00 52.91 84 SER A N 1
ATOM 596 C CA . SER A 1 84 ? 3.636 13.494 -23.092 1.00 52.91 84 SER A CA 1
ATOM 597 C C . SER A 1 84 ? 3.814 15.003 -23.321 1.00 52.91 84 SER A C 1
ATOM 599 O O . SER A 1 84 ? 4.564 15.370 -24.227 1.00 52.91 84 SER A O 1
ATOM 601 N N . PRO A 1 85 ? 3.104 15.880 -22.584 1.00 48.75 85 PRO A N 1
ATOM 602 C CA . PRO A 1 85 ? 3.229 17.328 -22.755 1.00 48.75 85 PRO A CA 1
ATOM 603 C C . PRO A 1 85 ? 4.630 17.825 -22.382 1.00 48.75 85 PRO A C 1
ATOM 605 O O . PRO A 1 85 ? 5.053 18.880 -22.848 1.00 48.75 85 PRO A O 1
ATOM 608 N N . ASP A 1 86 ? 5.364 17.032 -21.603 1.00 48.78 86 ASP A N 1
ATOM 609 C CA . ASP A 1 86 ? 6.763 17.260 -21.309 1.00 48.78 86 ASP A CA 1
ATOM 610 C C . ASP A 1 86 ? 7.599 16.437 -22.284 1.00 48.78 86 ASP A C 1
ATOM 612 O O . ASP A 1 86 ? 7.698 15.213 -22.166 1.00 48.78 86 ASP A O 1
ATOM 616 N N . GLY A 1 87 ? 8.204 17.126 -23.252 1.00 48.75 87 GLY A N 1
ATOM 617 C CA . GLY A 1 87 ? 9.257 16.611 -24.128 1.00 48.75 87 GLY A CA 1
ATOM 618 C C . GLY A 1 87 ? 10.548 16.307 -23.365 1.00 48.75 87 GLY A C 1
ATOM 619 O O . GLY A 1 87 ? 11.622 16.749 -23.762 1.00 48.75 87 GLY A O 1
ATOM 620 N N . THR A 1 88 ? 10.450 15.602 -22.239 1.00 53.34 88 THR A N 1
ATOM 621 C CA . THR A 1 88 ? 11.601 14.950 -21.627 1.00 53.34 88 THR A CA 1
ATOM 622 C C . THR A 1 88 ? 11.987 13.830 -22.579 1.00 53.34 88 THR A C 1
ATOM 624 O O . THR A 1 88 ? 11.166 12.954 -22.854 1.00 53.34 88 THR A O 1
ATOM 627 N N . GLU A 1 89 ? 13.191 13.898 -23.147 1.00 58.09 89 GLU A N 1
ATOM 628 C CA . GLU A 1 89 ? 13.742 12.790 -23.922 1.00 58.09 89 GLU A CA 1
ATOM 629 C C . GLU A 1 89 ? 13.563 11.510 -23.101 1.00 58.09 89 GLU A C 1
ATOM 631 O O . GLU A 1 89 ? 13.916 11.462 -21.918 1.00 58.09 89 GLU A O 1
ATOM 636 N N . ALA A 1 90 ? 12.903 10.513 -23.693 1.00 67.75 90 ALA A N 1
ATOM 637 C CA . ALA A 1 90 ? 12.762 9.220 -23.051 1.00 67.75 90 ALA A CA 1
ATOM 638 C C . ALA A 1 90 ? 14.169 8.709 -22.724 1.00 67.75 90 ALA A C 1
ATOM 640 O O . ALA A 1 90 ? 15.056 8.784 -23.575 1.00 67.75 90 ALA A O 1
ATOM 641 N N . LEU A 1 91 ? 14.366 8.232 -21.492 1.00 75.94 91 LEU A N 1
ATOM 642 C CA . LEU A 1 91 ? 15.636 7.641 -21.080 1.00 75.94 91 LEU A CA 1
ATOM 643 C C . LEU A 1 91 ? 16.042 6.568 -22.092 1.00 75.94 91 LEU A C 1
ATOM 645 O O . LEU A 1 91 ? 15.207 5.759 -22.505 1.00 75.94 91 LEU A O 1
ATOM 649 N N . SER A 1 92 ? 17.317 6.557 -22.465 1.00 84.19 92 SER A N 1
ATOM 650 C CA . SER A 1 92 ? 17.874 5.481 -23.280 1.00 84.19 92 SER A CA 1
ATOM 651 C C . SER A 1 92 ? 17.781 4.140 -22.549 1.00 84.19 92 SER A C 1
ATOM 653 O O . SER A 1 92 ? 17.747 4.078 -21.314 1.00 84.19 92 SER A O 1
ATOM 655 N N . ASP A 1 93 ? 17.774 3.045 -23.307 1.00 78.12 93 ASP A N 1
ATOM 656 C CA . ASP A 1 93 ? 17.747 1.694 -22.739 1.00 78.12 93 ASP A CA 1
ATOM 657 C C . ASP A 1 93 ? 18.956 1.450 -21.818 1.00 78.12 93 ASP A C 1
ATOM 659 O O . ASP A 1 93 ? 18.842 0.773 -20.791 1.00 78.12 93 ASP A O 1
ATOM 663 N N . GLU A 1 94 ? 20.109 2.046 -22.133 1.00 86.56 94 GLU A N 1
ATOM 664 C CA . GLU A 1 94 ? 21.304 2.018 -21.293 1.00 86.56 94 GLU A CA 1
ATOM 665 C C . GLU A 1 94 ? 21.094 2.730 -19.949 1.00 86.56 94 GLU A C 1
ATOM 667 O O . GLU A 1 94 ? 21.465 2.189 -18.902 1.00 86.56 94 GLU A O 1
ATOM 672 N N . GLU A 1 95 ? 20.473 3.912 -19.951 1.00 84.94 95 GLU A N 1
ATOM 673 C CA . GLU A 1 95 ? 20.157 4.662 -18.730 1.00 84.94 95 GLU A CA 1
ATOM 674 C C . GLU A 1 95 ? 19.122 3.928 -17.874 1.00 84.94 95 GLU A C 1
ATOM 676 O O . GLU A 1 95 ? 19.297 3.804 -16.659 1.00 84.94 95 GLU A O 1
ATOM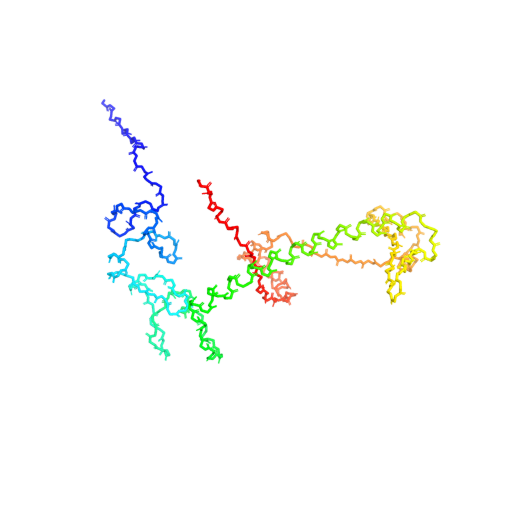 681 N N . VAL A 1 96 ? 18.077 3.372 -18.497 1.00 86.50 96 VAL A N 1
ATOM 682 C CA . VAL A 1 96 ? 17.077 2.554 -17.798 1.00 86.50 96 VAL A CA 1
ATOM 683 C C . VAL A 1 96 ? 17.735 1.320 -17.180 1.00 86.50 96 VAL A C 1
ATOM 685 O O . VAL A 1 96 ? 17.490 1.013 -16.013 1.00 86.50 96 VAL A O 1
ATOM 688 N N . SER A 1 97 ? 18.611 0.633 -17.916 1.00 83.62 97 SER A N 1
ATOM 689 C CA . SER A 1 97 ? 19.343 -0.539 -17.424 1.00 83.62 97 SER A CA 1
ATOM 690 C C . SER A 1 97 ? 20.222 -0.206 -16.211 1.00 83.62 97 SER A C 1
ATOM 692 O O . SER A 1 97 ? 20.191 -0.925 -15.206 1.00 83.62 97 SER A O 1
ATOM 694 N N . ALA A 1 98 ? 20.950 0.915 -16.257 1.00 91.75 98 ALA A N 1
ATOM 695 C CA . ALA A 1 98 ? 21.767 1.385 -15.140 1.00 91.75 98 ALA A CA 1
ATOM 696 C C . ALA A 1 98 ? 20.918 1.698 -13.896 1.00 91.75 98 ALA A C 1
ATOM 698 O O . ALA A 1 98 ? 21.236 1.230 -12.800 1.00 91.75 98 ALA A O 1
ATOM 699 N N . LEU A 1 99 ? 19.798 2.408 -14.071 1.00 91.62 99 LEU A N 1
ATOM 700 C CA . LEU A 1 99 ? 18.874 2.740 -12.983 1.00 91.62 99 LEU A CA 1
ATOM 701 C C . LEU A 1 99 ? 18.223 1.496 -12.373 1.00 91.62 99 LEU A C 1
ATOM 703 O O . LEU A 1 99 ? 18.091 1.405 -11.153 1.00 91.62 99 LEU A O 1
ATOM 707 N N . VAL A 1 100 ? 17.845 0.510 -13.191 1.00 89.81 100 VAL A N 1
ATOM 708 C CA . VAL A 1 100 ? 17.309 -0.768 -12.701 1.00 89.81 100 VAL A CA 1
ATOM 709 C C . VAL A 1 100 ? 18.359 -1.510 -11.875 1.00 89.81 100 VAL A C 1
ATOM 711 O O . VAL A 1 100 ? 18.041 -2.005 -10.792 1.00 89.81 100 VAL A O 1
ATOM 714 N N . ALA A 1 101 ? 19.609 -1.576 -12.342 1.00 88.81 101 ALA A N 1
ATOM 715 C CA . ALA A 1 101 ? 20.689 -2.241 -11.616 1.00 88.81 101 ALA A CA 1
ATOM 716 C C . ALA A 1 101 ? 20.970 -1.571 -10.261 1.00 88.81 101 ALA A C 1
ATOM 718 O O . ALA A 1 101 ? 21.060 -2.260 -9.239 1.00 88.81 101 ALA A O 1
ATOM 719 N N . GLU A 1 102 ? 21.051 -0.239 -10.238 1.00 94.44 102 GLU A N 1
ATOM 720 C CA . GLU A 1 102 ? 21.240 0.536 -9.011 1.00 94.44 102 GLU A CA 1
ATOM 721 C C . GLU A 1 102 ? 20.059 0.363 -8.047 1.00 94.44 102 GLU A C 1
ATOM 723 O O . GLU A 1 102 ? 20.257 0.044 -6.872 1.00 94.44 102 GLU A O 1
ATOM 728 N N . TYR A 1 103 ? 18.824 0.486 -8.542 1.00 91.94 103 TYR A N 1
ATOM 729 C CA . TYR A 1 103 ? 17.618 0.315 -7.736 1.00 91.94 103 TYR A CA 1
ATOM 730 C C . TYR A 1 103 ? 17.555 -1.070 -7.083 1.00 91.94 103 TYR A C 1
ATOM 732 O O . TYR A 1 103 ? 17.239 -1.187 -5.898 1.00 91.94 103 TYR A O 1
ATOM 740 N N . VAL A 1 104 ? 17.894 -2.130 -7.824 1.00 92.81 104 VAL A N 1
ATOM 741 C CA . VAL A 1 104 ? 17.928 -3.497 -7.286 1.00 92.81 104 VAL A CA 1
ATOM 742 C C . VAL A 1 104 ? 19.006 -3.648 -6.209 1.00 92.81 104 VAL A C 1
ATOM 744 O O . VAL A 1 104 ? 18.742 -4.257 -5.170 1.00 92.81 104 VAL A O 1
ATOM 747 N N . ALA A 1 105 ? 20.194 -3.073 -6.411 1.00 91.81 105 ALA A N 1
ATOM 748 C CA . ALA A 1 105 ? 21.261 -3.106 -5.411 1.00 91.81 105 ALA A CA 1
ATOM 749 C C . ALA A 1 105 ? 20.848 -2.387 -4.114 1.00 91.81 105 ALA A C 1
ATOM 751 O O . ALA A 1 105 ? 20.990 -2.944 -3.021 1.00 91.81 105 ALA A O 1
ATOM 752 N N . LEU A 1 106 ? 20.259 -1.193 -4.235 1.00 94.56 106 LEU A N 1
ATOM 753 C CA . LEU A 1 106 ? 19.726 -0.433 -3.103 1.00 94.56 106 LEU A CA 1
ATOM 754 C C . LEU A 1 106 ? 18.583 -1.173 -2.402 1.00 94.56 106 LEU A C 1
ATOM 756 O O . LEU A 1 106 ? 18.507 -1.164 -1.174 1.00 94.56 106 LEU A O 1
ATOM 760 N N . HIS A 1 107 ? 17.709 -1.849 -3.150 1.00 93.69 107 HIS A N 1
ATOM 761 C CA . HIS A 1 107 ? 16.616 -2.633 -2.579 1.00 93.69 107 HIS A CA 1
ATOM 762 C C . HIS A 1 107 ? 17.131 -3.781 -1.696 1.00 93.69 107 HIS A C 1
ATOM 764 O O . HIS A 1 107 ? 16.640 -3.974 -0.579 1.00 93.69 107 HIS A O 1
ATOM 770 N N . GLU A 1 108 ? 18.144 -4.521 -2.153 1.00 92.69 108 GLU A N 1
ATOM 771 C CA . GLU A 1 108 ? 18.765 -5.588 -1.358 1.00 92.69 108 GLU A CA 1
ATOM 772 C C . GLU A 1 108 ? 19.487 -5.036 -0.120 1.00 92.69 108 GLU A C 1
ATOM 774 O O . GLU A 1 108 ? 19.389 -5.609 0.972 1.00 92.69 108 GLU A O 1
ATOM 779 N N . GLU A 1 109 ? 20.154 -3.885 -0.239 1.00 94.25 109 GLU A N 1
ATOM 780 C CA . GLU A 1 109 ? 20.751 -3.220 0.916 1.00 94.25 109 GLU A CA 1
ATOM 781 C C . GLU A 1 109 ? 19.697 -2.765 1.935 1.00 94.25 109 GLU A C 1
ATOM 783 O O . GLU A 1 109 ? 19.844 -3.039 3.131 1.00 94.25 109 GLU A O 1
ATOM 788 N N . LEU A 1 110 ? 18.607 -2.139 1.487 1.00 93.88 110 LEU A N 1
ATOM 789 C CA . LEU A 1 110 ? 17.500 -1.726 2.350 1.00 93.88 110 LEU A CA 1
ATOM 790 C C . LEU A 1 110 ? 16.872 -2.919 3.065 1.00 93.88 110 LEU A C 1
ATOM 792 O O . LEU A 1 110 ? 16.610 -2.846 4.265 1.00 93.88 110 LEU A O 1
ATOM 796 N N . LYS A 1 111 ? 16.684 -4.043 2.371 1.00 93.94 111 LYS A N 1
ATOM 797 C CA . LYS A 1 111 ? 16.174 -5.282 2.965 1.00 93.94 111 LYS A CA 1
ATOM 798 C C . LYS A 1 111 ? 17.112 -5.826 4.043 1.00 93.94 111 LYS A C 1
ATOM 800 O O . LYS A 1 111 ? 16.659 -6.193 5.129 1.00 93.94 111 LYS A O 1
ATOM 805 N N . ARG A 1 112 ? 18.423 -5.840 3.781 1.00 95.25 112 ARG A N 1
ATOM 806 C CA . ARG A 1 112 ? 19.449 -6.252 4.752 1.00 95.25 112 ARG A CA 1
ATOM 807 C C . ARG A 1 112 ? 19.459 -5.343 5.983 1.00 95.25 112 ARG A C 1
ATOM 809 O O . ARG A 1 112 ? 19.488 -5.836 7.112 1.00 95.25 112 ARG A O 1
ATOM 816 N N . LEU A 1 113 ? 19.441 -4.025 5.780 1.00 97.00 113 LEU A N 1
ATOM 817 C CA . LEU A 1 113 ? 19.413 -3.038 6.861 1.00 97.00 113 LEU A CA 1
ATOM 818 C C . LEU A 1 113 ? 18.109 -3.111 7.661 1.00 97.00 113 LEU A C 1
ATOM 820 O O . LEU A 1 113 ? 18.164 -3.075 8.888 1.00 97.00 113 LEU A O 1
ATOM 824 N N . GLY A 1 114 ? 16.969 -3.284 6.989 1.00 96.56 114 GLY A N 1
ATOM 825 C CA . GLY A 1 114 ? 15.662 -3.491 7.611 1.00 96.56 114 GLY A CA 1
ATOM 826 C C . GLY A 1 114 ? 15.651 -4.723 8.512 1.00 96.56 114 GLY A C 1
ATOM 827 O O . GLY A 1 114 ? 15.316 -4.611 9.688 1.00 96.56 114 GLY A O 1
ATOM 828 N N . GLY A 1 115 ? 16.144 -5.863 8.016 1.00 95.75 115 GLY A N 1
ATOM 829 C CA . GLY A 1 115 ? 16.272 -7.083 8.819 1.00 95.75 115 GLY A CA 1
ATOM 830 C C . GLY A 1 115 ? 17.150 -6.893 10.062 1.00 95.75 115 GLY A C 1
ATOM 831 O O . GLY A 1 115 ? 16.768 -7.289 11.162 1.00 95.75 115 GLY A O 1
ATOM 832 N N . ARG A 1 116 ? 18.297 -6.213 9.922 1.00 96.75 116 ARG A N 1
ATOM 833 C CA . ARG A 1 116 ? 19.167 -5.886 11.066 1.00 96.75 116 ARG A CA 1
ATOM 834 C C . ARG A 1 116 ? 18.486 -4.938 12.059 1.00 96.75 116 ARG A C 1
ATOM 836 O O . ARG A 1 116 ? 18.640 -5.102 13.269 1.00 96.75 116 ARG A O 1
ATOM 843 N N . ALA A 1 117 ? 17.763 -3.934 11.570 1.00 96.50 117 ALA A N 1
ATOM 844 C CA . ALA A 1 117 ? 17.040 -2.989 12.413 1.00 96.50 117 ALA A CA 1
ATOM 845 C C . ALA A 1 117 ? 15.920 -3.682 13.205 1.00 96.50 117 ALA A C 1
ATOM 847 O O . ALA A 1 117 ? 15.761 -3.401 14.395 1.00 96.50 117 ALA A O 1
ATOM 848 N N . ASP A 1 118 ? 15.196 -4.619 12.588 1.00 96.81 118 ASP A N 1
ATOM 849 C CA . ASP A 1 118 ? 14.166 -5.418 13.254 1.00 96.81 118 ASP A CA 1
ATOM 850 C C . ASP A 1 118 ? 14.754 -6.331 14.335 1.00 96.81 118 ASP A C 1
ATOM 852 O O . ASP A 1 118 ? 14.230 -6.378 15.451 1.00 96.81 118 ASP A O 1
ATOM 856 N N . GLU A 1 119 ? 15.895 -6.971 14.068 1.00 96.50 119 GLU A N 1
ATOM 857 C CA . GLU A 1 119 ? 16.593 -7.768 15.079 1.00 96.50 119 GLU A CA 1
ATOM 858 C C . GLU A 1 119 ? 16.991 -6.914 16.295 1.00 96.50 119 GLU A C 1
ATOM 860 O O . GLU A 1 119 ? 16.695 -7.271 17.441 1.00 96.50 119 GLU A O 1
ATOM 865 N N . ILE A 1 120 ? 17.606 -5.748 16.059 1.00 96.75 120 ILE A N 1
ATOM 866 C CA . ILE A 1 120 ? 17.981 -4.801 17.120 1.00 96.75 120 ILE A CA 1
ATOM 867 C C . ILE A 1 120 ? 16.738 -4.336 17.884 1.00 96.75 120 ILE A C 1
ATOM 869 O O . ILE A 1 120 ? 16.738 -4.303 19.115 1.00 96.75 120 ILE A O 1
ATOM 873 N N . LYS A 1 121 ? 15.651 -4.004 17.183 1.00 96.19 121 LYS A N 1
ATOM 874 C CA . LYS A 1 121 ? 14.380 -3.598 17.789 1.00 96.19 121 LYS A CA 1
ATOM 875 C C . LYS A 1 121 ? 13.829 -4.688 18.705 1.00 96.19 121 LYS A C 1
ATOM 877 O O . LYS A 1 121 ? 13.376 -4.374 19.804 1.00 96.19 121 LYS A O 1
ATOM 882 N N . ASP A 1 122 ? 13.898 -5.954 18.311 1.00 96.44 122 ASP A N 1
ATOM 883 C CA . ASP A 1 122 ? 13.437 -7.066 19.142 1.00 96.44 122 ASP A CA 1
ATOM 884 C C . ASP A 1 122 ? 14.347 -7.335 20.343 1.00 96.44 122 ASP A C 1
ATOM 886 O O . ASP A 1 122 ? 13.858 -7.689 21.420 1.00 96.44 122 ASP A O 1
ATOM 890 N N . GLN A 1 123 ? 15.657 -7.119 20.213 1.00 95.75 123 GLN A N 1
ATOM 891 C CA . GLN A 1 123 ? 16.573 -7.122 21.356 1.00 95.75 123 GLN A CA 1
ATOM 892 C C . GLN A 1 123 ? 16.263 -5.968 22.329 1.00 95.75 123 GLN A C 1
ATOM 894 O O . GLN A 1 123 ? 16.176 -6.187 23.539 1.00 95.75 123 GLN A O 1
ATOM 899 N N . LEU A 1 124 ? 16.003 -4.758 21.820 1.00 95.75 124 LEU A N 1
ATOM 900 C CA . LEU A 1 124 ? 15.623 -3.596 22.632 1.00 95.75 124 LEU A CA 1
ATOM 901 C C . LEU A 1 124 ? 14.268 -3.795 23.324 1.00 95.75 124 LEU A C 1
ATOM 903 O O . LEU A 1 124 ? 14.144 -3.479 24.506 1.00 95.75 124 LEU A O 1
ATOM 907 N N . LYS A 1 125 ? 13.262 -4.368 22.649 1.00 95.25 125 LYS A N 1
ATOM 908 C CA . LYS A 1 125 ? 11.977 -4.734 23.276 1.00 95.25 125 LYS A CA 1
ATOM 909 C C . LYS A 1 125 ? 12.175 -5.742 24.407 1.00 95.25 125 LYS A C 1
ATOM 911 O O . LYS A 1 125 ? 11.605 -5.561 25.482 1.00 95.25 125 LYS A O 1
ATOM 916 N N . ARG A 1 126 ? 13.008 -6.772 24.198 1.00 93.88 126 ARG A N 1
ATOM 917 C CA . ARG A 1 126 ? 13.363 -7.745 25.245 1.00 93.88 126 ARG A CA 1
ATOM 918 C C . ARG A 1 126 ? 14.007 -7.047 26.445 1.00 93.88 126 ARG A C 1
ATOM 920 O O . ARG A 1 126 ? 13.519 -7.201 27.563 1.00 93.88 126 ARG A O 1
ATOM 927 N N . ALA A 1 127 ? 15.008 -6.197 26.214 1.00 93.56 127 ALA A N 1
ATOM 928 C CA . ALA A 1 127 ? 15.649 -5.404 27.266 1.00 93.56 127 ALA A CA 1
ATOM 929 C C . ALA A 1 127 ? 14.675 -4.451 27.987 1.00 93.56 127 ALA A C 1
ATOM 931 O O . ALA A 1 127 ? 14.771 -4.273 29.201 1.00 93.56 127 ALA A O 1
ATOM 932 N N . ALA A 1 128 ? 13.725 -3.849 27.264 1.00 93.88 128 ALA A N 1
ATOM 933 C CA . ALA A 1 128 ? 12.700 -2.985 27.838 1.00 93.88 128 ALA A CA 1
ATOM 934 C C . ALA A 1 128 ? 11.699 -3.765 28.703 1.00 93.88 128 ALA A C 1
ATOM 936 O O . ALA A 1 128 ? 11.254 -3.251 29.724 1.00 93.88 128 ALA A O 1
ATOM 937 N N . SER A 1 129 ? 11.350 -4.997 28.322 1.00 90.81 129 SER A N 1
ATOM 938 C CA . SER A 1 129 ? 10.381 -5.824 29.054 1.00 90.81 129 SER A CA 1
ATOM 939 C C . SER A 1 129 ? 10.856 -6.226 30.457 1.00 90.81 129 SER A C 1
ATOM 941 O O . SER A 1 129 ? 10.038 -6.362 31.361 1.00 90.81 129 SER A O 1
ATOM 943 N N . ALA A 1 130 ? 12.173 -6.327 30.655 1.00 91.31 130 ALA A N 1
ATOM 944 C CA . ALA A 1 130 ? 12.805 -6.632 31.938 1.00 91.31 130 ALA A CA 1
ATOM 945 C C . ALA A 1 130 ? 12.922 -5.420 32.887 1.00 91.31 130 ALA A C 1
ATOM 947 O O . ALA A 1 130 ? 13.511 -5.535 33.961 1.00 91.31 130 ALA A O 1
ATOM 948 N N . ARG A 1 131 ? 12.422 -4.239 32.496 1.00 91.31 131 ARG A N 1
ATOM 949 C CA . ARG A 1 131 ? 12.568 -2.986 33.252 1.00 91.31 131 ARG A CA 1
ATOM 950 C C . ARG A 1 131 ? 11.219 -2.465 33.755 1.00 91.31 131 ARG A C 1
ATOM 952 O O . ARG A 1 131 ? 10.197 -2.674 33.098 1.00 91.31 131 ARG A O 1
ATOM 959 N N . PRO A 1 132 ? 11.203 -1.739 34.889 1.00 87.25 132 PRO A N 1
ATOM 960 C CA . PRO A 1 132 ? 9.990 -1.100 35.378 1.00 87.25 132 PRO A CA 1
ATOM 961 C C . PRO A 1 132 ? 9.491 -0.056 34.374 1.00 87.25 132 PRO A C 1
ATOM 963 O O . PRO A 1 132 ? 10.270 0.699 33.787 1.00 87.25 132 PRO A O 1
ATOM 966 N N . ARG A 1 133 ? 8.172 -0.023 34.180 1.00 90.94 133 ARG A N 1
ATOM 967 C CA . ARG A 1 133 ? 7.507 0.920 33.277 1.00 90.94 133 ARG A CA 1
ATOM 968 C C . ARG A 1 133 ? 7.180 2.210 34.018 1.00 90.94 133 ARG A C 1
ATOM 970 O O . ARG A 1 133 ? 6.724 2.169 35.155 1.00 90.94 133 ARG A O 1
ATOM 977 N N . VAL A 1 134 ? 7.327 3.339 33.333 1.00 86.38 134 VAL A N 1
ATOM 978 C CA . VAL A 1 134 ? 6.852 4.651 33.790 1.00 86.38 134 VAL A CA 1
ATOM 979 C C . VAL A 1 134 ? 5.920 5.200 32.716 1.00 86.38 134 VAL A C 1
ATOM 981 O O . VAL A 1 134 ? 6.310 5.308 31.553 1.00 86.38 134 VAL A O 1
ATOM 984 N N . SER A 1 135 ? 4.666 5.480 33.081 1.00 84.56 135 SER A N 1
ATOM 985 C CA . SER A 1 135 ? 3.621 5.947 32.153 1.00 84.56 135 SER A CA 1
ATOM 986 C C . SER A 1 135 ? 3.495 5.072 30.895 1.00 84.56 135 SER A C 1
ATOM 988 O O . SER A 1 135 ? 3.543 5.568 29.769 1.00 84.56 135 SER A O 1
ATOM 990 N N . ASN A 1 136 ? 3.396 3.750 31.087 1.00 88.00 136 ASN A N 1
ATOM 991 C CA . ASN A 1 136 ? 3.325 2.740 30.020 1.00 88.00 136 ASN A CA 1
ATOM 992 C C . ASN A 1 136 ? 4.486 2.777 29.011 1.00 88.00 136 ASN A C 1
ATOM 994 O O . ASN A 1 136 ? 4.343 2.329 27.876 1.00 88.00 136 ASN A O 1
ATOM 998 N N . ALA A 1 137 ? 5.659 3.271 29.405 1.00 90.94 137 ALA A N 1
ATOM 999 C CA . ALA A 1 137 ? 6.846 3.254 28.564 1.00 90.94 137 ALA A CA 1
ATOM 1000 C C . ALA A 1 137 ? 8.109 2.889 29.351 1.00 90.94 137 ALA A C 1
ATOM 1002 O O . ALA A 1 137 ? 8.168 3.003 30.574 1.00 90.94 137 ALA A O 1
ATOM 1003 N N . VAL A 1 138 ? 9.136 2.468 28.617 1.00 93.12 138 VAL A N 1
ATOM 1004 C CA . VAL A 1 138 ? 10.501 2.275 29.111 1.00 93.12 138 VAL A CA 1
ATOM 1005 C C . VAL A 1 138 ? 11.439 3.053 28.202 1.00 93.12 138 VAL A C 1
ATOM 1007 O O . VAL A 1 138 ? 11.369 2.920 26.981 1.00 93.12 138 VAL A O 1
ATOM 1010 N N . VAL A 1 139 ? 12.315 3.868 28.784 1.00 92.62 139 VAL A N 1
ATOM 1011 C CA . VAL A 1 139 ? 13.348 4.594 28.037 1.00 92.62 139 VAL A CA 1
ATOM 1012 C C . VAL A 1 139 ? 14.686 3.895 28.257 1.00 92.62 139 VAL A C 1
ATOM 1014 O O . VAL A 1 139 ? 15.167 3.795 29.384 1.00 92.62 139 VAL A O 1
ATOM 1017 N N . LEU A 1 140 ? 15.280 3.400 27.175 1.00 92.25 140 LEU A N 1
ATOM 1018 C CA . LEU A 1 140 ? 16.623 2.829 27.146 1.00 92.25 140 LEU A CA 1
ATOM 1019 C C . LEU A 1 140 ? 17.584 3.932 26.703 1.00 92.25 140 LEU A C 1
ATOM 1021 O O . LEU A 1 140 ? 17.407 4.477 25.620 1.00 92.25 140 LEU A O 1
ATOM 1025 N N . ARG A 1 141 ? 18.568 4.295 27.529 1.00 92.44 141 ARG A N 1
ATOM 1026 C CA . ARG A 1 141 ? 19.553 5.344 27.212 1.00 92.44 141 ARG A CA 1
ATOM 1027 C C . ARG A 1 141 ? 20.941 4.743 27.026 1.00 92.44 141 ARG A C 1
ATOM 1029 O O . ARG A 1 141 ? 21.299 3.820 27.755 1.00 92.44 141 ARG A O 1
ATOM 1036 N N . ALA A 1 142 ? 21.704 5.298 26.091 1.00 90.88 142 ALA A N 1
ATOM 1037 C CA . ALA A 1 142 ? 23.113 5.005 25.869 1.00 90.88 142 ALA A CA 1
ATOM 1038 C C . ALA A 1 142 ? 23.833 6.299 25.465 1.00 90.88 142 ALA A C 1
ATOM 1040 O O . ALA A 1 142 ? 23.487 6.886 24.444 1.00 90.88 142 ALA A O 1
ATOM 1041 N N . ALA A 1 143 ? 24.814 6.728 26.269 1.00 88.31 143 ALA A N 1
ATOM 1042 C CA . ALA A 1 143 ? 25.557 7.982 26.095 1.00 88.31 143 ALA A CA 1
ATOM 1043 C C . ALA A 1 143 ? 24.637 9.165 25.716 1.00 88.31 143 ALA A C 1
ATOM 1045 O O . ALA A 1 143 ? 23.838 9.601 26.543 1.00 88.31 143 ALA A O 1
ATOM 1046 N N . GLU A 1 144 ? 24.715 9.635 24.471 1.00 91.38 144 GLU A N 1
ATOM 1047 C CA . GLU A 1 144 ? 23.994 10.807 23.957 1.00 91.38 144 GLU A CA 1
ATOM 1048 C C . GLU A 1 144 ? 22.627 10.485 23.323 1.00 91.38 144 GLU A C 1
ATOM 1050 O O . GLU A 1 144 ? 21.915 11.387 22.890 1.00 91.38 144 GLU A O 1
ATOM 1055 N N . ALA A 1 145 ? 22.222 9.212 23.279 1.00 90.88 145 ALA A N 1
ATOM 1056 C CA . ALA A 1 145 ? 20.993 8.774 22.623 1.00 90.88 145 ALA A CA 1
ATOM 1057 C C . ALA A 1 145 ? 20.063 7.985 23.558 1.00 90.88 145 ALA A C 1
ATOM 1059 O O . ALA A 1 145 ? 20.462 7.408 24.576 1.00 90.88 145 ALA A O 1
ATOM 1060 N N . GLY A 1 146 ? 18.782 7.923 23.193 1.00 90.75 146 GLY A N 1
ATOM 1061 C CA . GLY A 1 146 ? 17.805 7.101 23.894 1.00 90.75 146 GLY A CA 1
ATOM 1062 C C . GLY A 1 146 ? 16.678 6.614 22.996 1.00 90.75 146 GLY A C 1
ATOM 1063 O O . GLY A 1 146 ? 16.229 7.318 22.098 1.00 90.75 146 GLY A O 1
ATOM 1064 N N . VAL A 1 147 ? 16.200 5.403 23.271 1.00 92.19 147 VAL A N 1
ATOM 1065 C CA . VAL A 1 147 ? 15.065 4.776 22.593 1.00 92.19 147 VAL A CA 1
ATOM 1066 C C . VAL A 1 147 ? 13.928 4.614 23.592 1.00 92.19 147 VAL A C 1
ATOM 1068 O O . VAL A 1 147 ? 14.099 4.025 24.663 1.00 92.19 147 VAL A O 1
ATOM 1071 N N . ARG A 1 148 ? 12.745 5.126 23.246 1.00 93.00 148 ARG A N 1
ATOM 1072 C CA . ARG A 1 148 ? 11.522 4.944 24.032 1.00 93.00 148 ARG A CA 1
ATOM 1073 C C . ARG A 1 148 ? 10.730 3.761 23.488 1.00 93.00 148 ARG A C 1
ATOM 1075 O O . ARG A 1 148 ? 10.243 3.800 22.366 1.00 93.00 148 ARG A O 1
ATOM 1082 N N . CYS A 1 149 ? 10.544 2.741 24.314 1.00 92.81 149 CYS A N 1
ATOM 1083 C CA . CYS A 1 149 ? 9.611 1.653 24.064 1.00 92.81 149 CYS A CA 1
ATOM 1084 C C . CYS A 1 149 ? 8.284 1.975 24.761 1.00 92.81 149 CYS A C 1
ATOM 1086 O O . CYS A 1 149 ? 8.184 1.845 25.982 1.00 92.81 149 CYS A O 1
ATOM 1088 N N . SER A 1 150 ? 7.280 2.433 24.012 1.00 91.88 150 SER A N 1
ATOM 1089 C CA . SER A 1 150 ? 5.919 2.648 24.520 1.00 91.88 150 SER A CA 1
ATOM 1090 C C . SER A 1 150 ? 5.058 1.400 24.351 1.00 91.88 150 SER A C 1
ATOM 1092 O O . SER A 1 150 ? 5.155 0.694 23.351 1.00 91.88 150 SER A O 1
ATOM 1094 N N . TYR A 1 151 ? 4.187 1.160 25.322 1.00 89.38 151 TYR A N 1
ATOM 1095 C CA . TYR A 1 151 ? 3.210 0.083 25.311 1.00 89.38 151 TYR A CA 1
ATOM 1096 C C . TYR A 1 151 ? 1.822 0.704 25.178 1.00 89.38 151 TYR A C 1
ATOM 1098 O O . TYR A 1 151 ? 1.391 1.463 26.044 1.00 89.38 151 TYR A O 1
ATOM 1106 N N . THR A 1 152 ? 1.123 0.378 24.096 1.00 88.62 152 THR A N 1
ATOM 1107 C CA . THR A 1 152 ? -0.254 0.820 23.862 1.00 88.62 152 THR A CA 1
ATOM 1108 C C . THR A 1 152 ? -1.158 -0.401 23.862 1.00 88.62 152 THR A C 1
ATOM 1110 O O . THR A 1 152 ? -0.931 -1.341 23.104 1.00 88.62 152 THR A O 1
ATOM 1113 N N . SER A 1 153 ? -2.184 -0.398 24.707 1.00 82.06 153 SER A N 1
ATOM 1114 C CA . SER A 1 153 ? -3.264 -1.381 24.658 1.00 82.06 153 SER A CA 1
ATOM 1115 C C . SER A 1 153 ? -4.397 -0.832 23.800 1.00 82.06 153 SER A C 1
ATOM 1117 O O . SER A 1 153 ? -4.942 0.228 24.106 1.00 82.06 153 SER A O 1
ATOM 1119 N N . LYS A 1 154 ? -4.763 -1.554 22.741 1.00 85.25 154 LYS A N 1
ATOM 1120 C CA . LYS A 1 154 ? -5.951 -1.270 21.933 1.00 85.25 154 LYS A CA 1
ATOM 1121 C C . LYS A 1 154 ? -6.987 -2.351 22.213 1.00 85.25 154 LYS A C 1
ATOM 1123 O O . LYS A 1 154 ? -6.711 -3.526 21.988 1.00 85.25 154 LYS A O 1
ATOM 1128 N N . ALA A 1 155 ? -8.165 -1.954 22.678 1.00 81.06 155 ALA A N 1
ATOM 1129 C CA . ALA A 1 155 ? -9.334 -2.821 22.698 1.00 81.06 155 ALA A CA 1
ATOM 1130 C C . ALA A 1 155 ? -10.105 -2.628 21.387 1.00 81.06 155 ALA A C 1
ATOM 1132 O O . ALA A 1 155 ? -10.266 -1.501 20.919 1.00 81.06 155 ALA A O 1
ATOM 1133 N N . THR A 1 156 ? -10.537 -3.728 20.776 1.00 81.62 156 THR A N 1
ATOM 1134 C CA . THR A 1 156 ? -11.470 -3.702 19.645 1.00 81.62 156 THR A CA 1
ATOM 1135 C C . THR A 1 156 ? -12.729 -4.412 20.099 1.00 81.62 156 THR A C 1
ATOM 1137 O O . THR A 1 156 ? -12.645 -5.481 20.703 1.00 81.62 156 THR A O 1
ATOM 1140 N N . TYR A 1 157 ? -13.873 -3.799 19.836 1.00 81.81 157 TYR A N 1
ATOM 1141 C CA . TYR A 1 157 ? -15.167 -4.318 20.237 1.00 81.81 157 TYR A CA 1
ATOM 1142 C C . TYR A 1 157 ? -15.963 -4.700 18.998 1.00 81.81 157 TYR A C 1
ATOM 1144 O O . TYR A 1 157 ? -15.897 -4.031 17.968 1.00 81.81 157 TYR A O 1
ATOM 1152 N N . ASP A 1 158 ? -16.701 -5.792 19.119 1.00 81.56 158 ASP A N 1
ATOM 1153 C CA . ASP A 1 158 ? -17.661 -6.234 18.123 1.00 81.56 158 ASP A CA 1
ATOM 1154 C C . ASP A 1 158 ? -18.899 -5.327 18.187 1.00 81.56 158 ASP A C 1
ATOM 1156 O O . ASP A 1 158 ? -19.473 -5.121 19.261 1.00 81.56 158 ASP A O 1
ATOM 1160 N N . ALA A 1 159 ? -19.271 -4.745 17.046 1.00 80.06 159 ALA A N 1
ATOM 1161 C CA . ALA A 1 159 ? -20.344 -3.762 16.970 1.00 80.06 159 ALA A CA 1
ATOM 1162 C C . ALA A 1 159 ? -21.724 -4.370 17.269 1.00 80.06 159 ALA A C 1
ATOM 1164 O O . ALA A 1 159 ? -22.534 -3.725 17.931 1.00 80.06 159 ALA A O 1
ATOM 1165 N N . GLU A 1 160 ? -21.976 -5.612 16.846 1.00 82.69 160 GLU A N 1
ATOM 1166 C CA . GLU A 1 160 ? -23.242 -6.304 17.111 1.00 82.69 160 GLU A CA 1
ATOM 1167 C C . GLU A 1 160 ? -23.368 -6.625 18.600 1.00 82.69 160 GLU A C 1
ATOM 1169 O O . GLU A 1 160 ? -24.420 -6.424 19.207 1.00 82.69 160 GLU A O 1
ATOM 1174 N N . LYS A 1 161 ? -22.263 -7.031 19.234 1.00 85.62 161 LYS A N 1
ATOM 1175 C CA . LYS A 1 161 ? -22.237 -7.294 20.681 1.00 85.62 161 LYS A CA 1
ATOM 1176 C C . LYS A 1 161 ? -22.335 -6.020 21.521 1.00 85.62 161 LYS A C 1
ATOM 1178 O O . LYS A 1 161 ? -22.787 -6.090 22.663 1.00 85.62 161 LYS A O 1
ATOM 1183 N N . LEU A 1 162 ? -21.954 -4.863 20.977 1.00 87.75 162 LEU A N 1
ATOM 1184 C CA . LEU A 1 162 ? -22.138 -3.566 21.633 1.00 87.75 162 LEU A CA 1
ATOM 1185 C C . LEU A 1 162 ? -23.554 -2.995 21.493 1.00 87.75 162 LEU A C 1
ATOM 1187 O O . LEU A 1 162 ? -23.887 -2.084 22.249 1.00 87.75 162 LEU A O 1
ATOM 1191 N N . ALA A 1 163 ? -24.410 -3.545 20.626 1.00 85.25 163 ALA A N 1
ATOM 1192 C CA . ALA A 1 163 ? -25.789 -3.072 20.474 1.00 85.25 163 ALA A CA 1
ATOM 1193 C C . ALA A 1 163 ? -26.584 -3.157 21.792 1.00 85.25 163 ALA A C 1
ATOM 1195 O O . ALA A 1 163 ? -27.345 -2.252 22.128 1.00 85.25 163 ALA A O 1
ATOM 1196 N N . ALA A 1 164 ? -26.349 -4.203 22.594 1.00 87.94 164 ALA A N 1
ATOM 1197 C CA . ALA A 1 164 ? -26.951 -4.328 23.922 1.00 87.94 164 ALA A CA 1
ATOM 1198 C C . ALA A 1 164 ? -26.458 -3.241 24.897 1.00 87.94 164 ALA A C 1
ATOM 1200 O O . ALA A 1 164 ? -27.233 -2.742 25.709 1.00 87.94 164 ALA A O 1
ATOM 1201 N N . ALA A 1 165 ? -25.184 -2.845 24.806 1.00 86.88 165 ALA A N 1
ATOM 1202 C CA . ALA A 1 165 ? -24.629 -1.771 25.627 1.00 86.88 165 ALA A CA 1
ATOM 1203 C C . ALA A 1 165 ? -25.173 -0.398 25.204 1.00 86.88 165 ALA A C 1
ATOM 1205 O O . ALA A 1 165 ? -25.499 0.421 26.059 1.00 86.88 165 ALA A O 1
ATOM 1206 N N . GLU A 1 166 ? -25.332 -0.158 23.902 1.00 89.69 166 GLU A N 1
ATOM 1207 C CA . GLU A 1 166 ? -25.964 1.057 23.382 1.00 89.69 166 GLU A CA 1
ATOM 1208 C C . GLU A 1 166 ? -27.426 1.176 23.822 1.00 89.69 166 GLU A C 1
ATOM 1210 O O . GLU A 1 166 ? -27.842 2.242 24.269 1.00 89.69 166 GLU A O 1
ATOM 1215 N N . ALA A 1 167 ? -28.189 0.080 23.775 1.00 89.38 167 ALA A N 1
ATOM 1216 C CA . ALA A 1 167 ? -29.580 0.071 24.225 1.00 89.38 167 ALA A CA 1
ATOM 1217 C C . ALA A 1 167 ? -29.724 0.452 25.710 1.00 89.38 167 ALA A C 1
ATOM 1219 O O . ALA A 1 167 ? -30.694 1.105 26.086 1.00 89.38 167 ALA A O 1
ATOM 1220 N N . LEU A 1 168 ? -28.753 0.072 26.547 1.00 93.06 168 LEU A N 1
ATOM 1221 C CA . LEU A 1 168 ? -28.739 0.398 27.976 1.00 93.06 168 LEU A CA 1
ATOM 1222 C C . LEU A 1 168 ? -28.252 1.825 28.265 1.00 93.06 168 LEU A C 1
ATOM 1224 O O . LEU A 1 168 ? -28.744 2.458 29.194 1.00 93.06 168 LEU A O 1
ATOM 1228 N N . LEU A 1 169 ? -27.277 2.324 27.500 1.00 91.06 169 LEU A N 1
ATOM 1229 C CA . LEU A 1 169 ? -26.673 3.648 27.697 1.00 91.06 169 LEU A CA 1
ATOM 1230 C C . LEU A 1 169 ? -27.452 4.780 27.010 1.00 91.06 169 LEU A C 1
ATOM 1232 O O . LEU A 1 169 ? -27.259 5.949 27.343 1.00 91.06 169 LEU A O 1
ATOM 1236 N N . GLY A 1 170 ? -28.306 4.441 26.043 1.00 91.12 170 GLY A N 1
ATOM 1237 C CA . GLY A 1 170 ? -28.908 5.401 25.126 1.00 91.12 170 GLY A CA 1
ATOM 1238 C C . GLY A 1 170 ? -27.896 5.954 24.114 1.00 91.12 170 GLY A C 1
ATOM 1239 O O . GLY A 1 170 ? -26.680 5.857 24.287 1.00 91.12 170 GLY A O 1
ATOM 1240 N N . ALA A 1 171 ? -28.402 6.560 23.037 1.00 85.62 171 ALA A N 1
ATOM 1241 C CA . ALA A 1 171 ? -27.572 7.029 21.924 1.00 85.62 171 ALA A CA 1
ATOM 1242 C C . ALA A 1 171 ? -26.542 8.097 22.342 1.00 85.62 171 ALA A C 1
ATOM 1244 O O . ALA A 1 171 ? -25.386 8.038 21.928 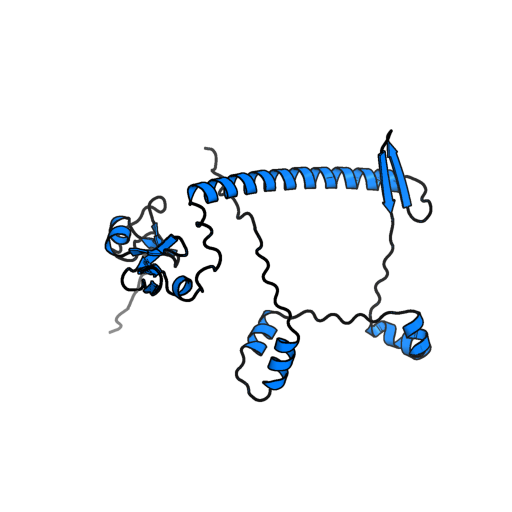1.00 85.62 171 ALA A O 1
ATOM 1245 N N . GLU A 1 172 ? -26.941 9.048 23.192 1.00 88.75 172 GLU A N 1
ATOM 1246 C CA . GLU A 1 172 ? -26.067 10.134 23.658 1.00 88.75 172 GLU A CA 1
ATOM 1247 C C . GLU A 1 172 ? -24.978 9.618 24.614 1.00 88.75 172 GLU A C 1
ATOM 1249 O O . GLU A 1 172 ? -23.797 9.926 24.444 1.00 88.75 172 GLU A O 1
ATOM 1254 N N . GLY A 1 173 ? -25.351 8.744 25.557 1.00 90.81 173 GLY A N 1
ATOM 1255 C CA . GLY A 1 173 ? -24.405 8.090 26.462 1.00 90.81 173 GLY A CA 1
ATOM 1256 C C . GLY A 1 173 ? -23.387 7.230 25.710 1.00 90.81 173 GLY A C 1
ATOM 1257 O O . GLY A 1 173 ? -22.191 7.291 25.994 1.00 90.81 173 GLY A O 1
ATOM 1258 N N . PHE A 1 174 ? -23.832 6.490 24.694 1.00 89.75 174 PHE A N 1
ATOM 1259 C CA . PHE A 1 174 ? -22.956 5.674 23.857 1.00 89.75 174 PHE A CA 1
ATOM 1260 C C . PHE A 1 174 ? -22.008 6.524 22.994 1.00 89.75 174 PHE A C 1
ATOM 1262 O O . PHE A 1 174 ? -20.809 6.249 22.957 1.00 89.75 174 PHE A O 1
ATOM 1269 N N . ALA A 1 175 ? -22.502 7.593 22.360 1.00 88.31 175 ALA A N 1
ATOM 1270 C CA . ALA A 1 175 ? -21.684 8.490 21.536 1.00 88.31 175 ALA A CA 1
ATOM 1271 C C . ALA A 1 175 ? -20.605 9.243 22.339 1.00 88.31 175 ALA A C 1
ATOM 1273 O O . ALA A 1 175 ? -19.571 9.606 21.783 1.00 88.31 175 ALA A O 1
ATOM 1274 N N . SER A 1 176 ? -20.805 9.439 23.648 1.00 92.06 176 SER A N 1
ATOM 1275 C CA . SER A 1 176 ? -19.782 10.019 24.531 1.00 92.06 176 SER A CA 1
ATOM 1276 C C . SER A 1 176 ? -18.580 9.092 24.778 1.00 92.06 176 SER A C 1
ATOM 1278 O O . SER A 1 176 ? -17.498 9.564 25.126 1.00 92.06 176 SER A O 1
ATOM 1280 N N . LEU A 1 177 ? -18.756 7.777 24.591 1.00 88.50 177 LEU A N 1
ATOM 1281 C CA . LEU A 1 177 ? -17.746 6.750 24.874 1.00 88.50 177 LEU A CA 1
ATOM 1282 C C . LEU A 1 177 ? -17.162 6.114 23.608 1.00 88.50 177 LEU A C 1
ATOM 1284 O O . LEU A 1 177 ? -16.020 5.650 23.625 1.00 88.50 177 LEU A O 1
ATOM 1288 N N . PHE A 1 178 ? -17.931 6.071 22.520 1.00 85.44 178 PHE A N 1
ATOM 1289 C CA . PHE A 1 178 ? -17.578 5.347 21.305 1.00 85.44 178 PHE A CA 1
ATOM 1290 C C . PHE A 1 178 ? -17.709 6.237 20.066 1.00 85.44 178 PHE A C 1
ATOM 1292 O O . PHE A 1 178 ? -18.762 6.807 19.795 1.00 85.44 178 PHE A O 1
ATOM 1299 N N . GLU A 1 179 ? -16.651 6.282 19.253 1.00 83.06 179 GLU A N 1
ATOM 1300 C CA . GLU A 1 179 ? -16.688 6.867 17.911 1.00 83.06 179 GLU A CA 1
ATOM 1301 C C . GLU A 1 179 ? -16.991 5.765 16.887 1.00 83.06 179 GLU A C 1
ATOM 1303 O O . GLU A 1 179 ? -16.263 4.772 16.782 1.00 83.06 179 GLU A O 1
ATOM 1308 N N . ARG A 1 180 ? -18.058 5.934 16.101 1.00 78.44 180 ARG A N 1
ATOM 1309 C CA . ARG A 1 180 ? -18.384 5.021 15.001 1.00 78.44 180 ARG A CA 1
ATOM 1310 C C . ARG A 1 180 ? -17.599 5.407 13.754 1.00 78.44 180 ARG A C 1
ATOM 1312 O O . ARG A 1 180 ? -17.857 6.443 13.153 1.00 78.44 180 ARG A O 1
ATOM 1319 N N . LYS A 1 181 ? -16.684 4.535 13.332 1.00 78.62 181 LYS A N 1
ATOM 1320 C CA . LYS A 1 181 ? -16.013 4.638 12.030 1.00 78.62 181 LYS A CA 1
ATOM 1321 C C . LYS A 1 181 ? -16.616 3.622 11.076 1.00 78.62 181 LYS A C 1
ATOM 1323 O O . LYS A 1 181 ? -16.547 2.424 11.332 1.00 78.62 181 LYS A O 1
ATOM 1328 N N . VAL A 1 182 ? -17.201 4.105 9.983 1.00 79.38 182 VAL A N 1
ATOM 1329 C CA . VAL A 1 182 ? -17.672 3.256 8.885 1.00 79.38 182 VAL A CA 1
ATOM 1330 C C . VAL A 1 182 ? -16.569 3.203 7.840 1.00 79.38 182 VAL A C 1
ATOM 1332 O O . VAL A 1 182 ? -16.101 4.234 7.361 1.00 79.38 182 VAL A O 1
ATOM 1335 N N . THR A 1 183 ? -16.119 1.998 7.511 1.00 80.69 183 THR A N 1
ATOM 1336 C CA . THR A 1 183 ? -15.130 1.766 6.458 1.00 80.69 183 THR A CA 1
ATOM 1337 C C . THR A 1 183 ? -15.726 0.801 5.454 1.00 80.69 183 THR A C 1
ATOM 1339 O O . THR A 1 183 ? -16.166 -0.287 5.821 1.00 80.69 183 THR A O 1
ATOM 1342 N N . PHE A 1 184 ? -15.730 1.197 4.186 1.00 80.44 184 PHE A N 1
ATOM 1343 C CA . PHE A 1 184 ? -16.158 0.343 3.089 1.00 80.44 184 PHE A CA 1
ATOM 1344 C C . PHE A 1 184 ? -14.930 -0.332 2.491 1.00 80.44 184 PHE A C 1
ATOM 1346 O O . PHE A 1 184 ? -14.041 0.334 1.966 1.00 80.44 184 PHE A O 1
ATOM 1353 N N . ASN A 1 185 ? -14.876 -1.659 2.574 1.00 84.25 185 ASN A N 1
ATOM 1354 C CA . ASN A 1 185 ? -13.870 -2.445 1.870 1.00 84.25 185 ASN A CA 1
ATOM 1355 C C . ASN A 1 185 ? -14.509 -2.996 0.599 1.00 84.25 185 ASN A C 1
ATOM 1357 O O . ASN A 1 185 ? -15.368 -3.876 0.663 1.00 84.25 185 ASN A O 1
ATOM 1361 N N . ALA A 1 186 ? -14.109 -2.458 -0.549 1.00 84.56 186 ALA A N 1
ATOM 1362 C CA . ALA A 1 186 ? -14.617 -2.913 -1.832 1.00 84.56 186 ALA A CA 1
ATOM 1363 C C . ALA A 1 186 ? -14.213 -4.370 -2.098 1.00 84.56 186 ALA A C 1
ATOM 1365 O O . ALA A 1 186 ? -13.033 -4.728 -2.044 1.00 84.56 186 ALA A O 1
ATOM 1366 N N . VAL A 1 187 ? -15.188 -5.205 -2.463 1.00 90.62 187 VAL A N 1
ATOM 1367 C CA . VAL A 1 187 ? -14.921 -6.518 -3.059 1.00 90.62 187 VAL A CA 1
ATOM 1368 C C . VAL A 1 187 ? -14.589 -6.284 -4.529 1.00 90.62 187 VAL A C 1
ATOM 1370 O O . VAL A 1 187 ? -15.484 -6.303 -5.371 1.00 90.62 187 VAL A O 1
ATOM 1373 N N . LYS A 1 188 ? -13.308 -6.011 -4.814 1.00 86.56 188 LYS A N 1
ATOM 1374 C CA . LYS A 1 188 ? -12.844 -5.491 -6.114 1.00 86.56 188 LYS A CA 1
ATOM 1375 C C . LYS A 1 188 ? -13.470 -6.177 -7.338 1.00 86.56 188 LYS A C 1
ATOM 1377 O O . LYS A 1 188 ? -14.094 -5.454 -8.103 1.00 86.56 188 LYS A O 1
ATOM 1382 N N . PRO A 1 189 ? -13.452 -7.521 -7.483 1.00 88.50 189 PRO A N 1
ATOM 1383 C CA . PRO A 1 189 ? -13.970 -8.154 -8.700 1.00 88.50 189 PRO A CA 1
ATOM 1384 C C . PRO A 1 189 ? -15.464 -7.895 -8.923 1.00 88.50 189 PRO A C 1
ATOM 1386 O O . PRO A 1 189 ? -15.898 -7.656 -10.041 1.00 88.50 189 PRO A O 1
ATOM 1389 N N . ARG A 1 190 ? -16.256 -7.897 -7.844 1.00 91.12 190 ARG A N 1
ATOM 1390 C CA . ARG A 1 190 ? -17.703 -7.655 -7.921 1.00 91.12 190 ARG A CA 1
ATOM 1391 C C . ARG A 1 190 ? -18.034 -6.186 -8.114 1.00 91.12 190 ARG A C 1
ATOM 1393 O O . ARG A 1 190 ? -19.031 -5.870 -8.748 1.00 91.12 190 ARG A O 1
ATOM 1400 N N . LEU A 1 191 ? -17.232 -5.297 -7.531 1.00 91.06 191 LEU A N 1
ATOM 1401 C CA . LEU A 1 191 ? -17.395 -3.867 -7.747 1.00 91.06 191 LEU A CA 1
ATOM 1402 C C . LEU A 1 191 ? -17.069 -3.512 -9.200 1.00 91.06 191 LEU A C 1
ATOM 1404 O O . LEU A 1 191 ? -17.821 -2.770 -9.811 1.00 91.06 191 LEU A O 1
ATOM 1408 N N . GLU A 1 192 ? -15.998 -4.071 -9.760 1.00 91.06 192 GLU A N 1
ATOM 1409 C CA . GLU A 1 192 ? -15.625 -3.888 -11.166 1.00 91.06 192 GLU A CA 1
ATOM 1410 C C . GLU A 1 192 ? -16.706 -4.433 -12.107 1.00 91.06 192 GLU A C 1
ATOM 1412 O O . GLU A 1 192 ? -17.144 -3.714 -12.999 1.00 91.06 192 GLU A O 1
ATOM 1417 N N . GLU A 1 193 ? -17.206 -5.648 -11.861 1.00 91.94 193 GLU A N 1
ATOM 1418 C CA . GLU A 1 193 ? -18.331 -6.234 -12.605 1.00 91.94 193 GLU A CA 1
ATOM 1419 C C . GLU A 1 193 ? -19.589 -5.357 -12.520 1.00 91.94 193 GLU A C 1
ATOM 1421 O O . GLU A 1 193 ? -20.208 -5.044 -13.535 1.00 91.94 193 GLU A O 1
ATOM 1426 N N . PHE A 1 194 ? -19.939 -4.898 -11.315 1.00 92.50 194 PHE A N 1
ATOM 1427 C CA . PHE A 1 194 ? -21.057 -3.984 -11.108 1.00 92.50 194 PHE A CA 1
ATOM 1428 C C . PHE A 1 194 ? -20.864 -2.681 -11.882 1.00 92.50 194 PHE A C 1
ATOM 1430 O O . PHE A 1 194 ? -21.779 -2.253 -12.573 1.00 92.50 194 PHE A O 1
ATOM 1437 N N . LEU A 1 195 ? -19.686 -2.060 -11.802 1.00 90.56 195 LEU A N 1
ATOM 1438 C CA . LEU A 1 195 ? -19.383 -0.805 -12.487 1.00 90.56 195 LEU A CA 1
ATOM 1439 C C . LEU A 1 195 ? -19.307 -0.959 -14.012 1.00 90.56 195 LEU A C 1
ATOM 1441 O O . LEU A 1 195 ? -19.504 0.040 -14.703 1.00 90.56 195 LEU A O 1
ATOM 1445 N N . ALA A 1 196 ? -19.030 -2.158 -14.524 1.00 90.81 196 ALA A N 1
ATOM 1446 C CA . ALA A 1 196 ? -18.996 -2.479 -15.951 1.00 90.81 196 ALA A CA 1
ATOM 1447 C C . ALA A 1 196 ? -20.360 -2.917 -16.523 1.00 90.81 196 ALA A C 1
ATOM 1449 O O . ALA A 1 196 ? -20.498 -3.013 -17.739 1.00 90.81 196 ALA A O 1
ATOM 1450 N N . SER A 1 197 ? -21.356 -3.183 -15.673 1.00 92.12 197 SER A N 1
ATOM 1451 C CA . SER A 1 197 ? -22.694 -3.616 -16.093 1.00 92.12 197 SER A CA 1
ATOM 1452 C C . SER A 1 197 ? -23.452 -2.536 -16.877 1.00 92.12 197 SER A C 1
ATOM 1454 O O . SER A 1 197 ? -23.410 -1.354 -16.531 1.00 92.12 197 SER A O 1
ATOM 1456 N N . GLU A 1 198 ? -24.215 -2.967 -17.885 1.00 91.75 198 GLU A N 1
ATOM 1457 C CA . GLU A 1 198 ? -25.129 -2.132 -18.683 1.00 91.75 198 GLU A CA 1
ATOM 1458 C C . GLU A 1 198 ? -26.581 -2.174 -18.173 1.00 91.75 198 GLU A C 1
ATOM 1460 O O . GLU A 1 198 ? -27.492 -1.668 -18.818 1.00 91.75 198 GLU A O 1
ATOM 1465 N N . ASP A 1 199 ? -26.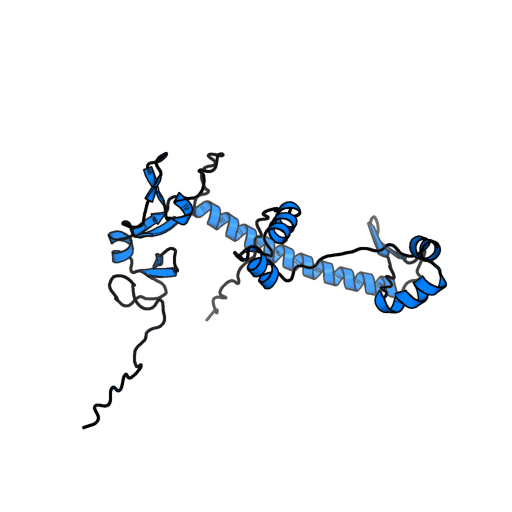831 -2.773 -17.005 1.00 93.06 199 ASP A N 1
ATOM 1466 C CA . ASP A 1 199 ? -28.180 -2.830 -16.439 1.00 93.06 199 ASP A CA 1
ATOM 1467 C C . ASP A 1 199 ? -28.685 -1.429 -16.050 1.00 93.06 199 ASP A C 1
ATOM 1469 O O . ASP A 1 199 ? -28.176 -0.797 -15.118 1.00 93.06 199 ASP A O 1
ATOM 1473 N N . GLU A 1 200 ? -29.706 -0.948 -16.752 1.00 91.31 200 GLU A N 1
ATOM 1474 C CA . GLU A 1 200 ? -30.321 0.366 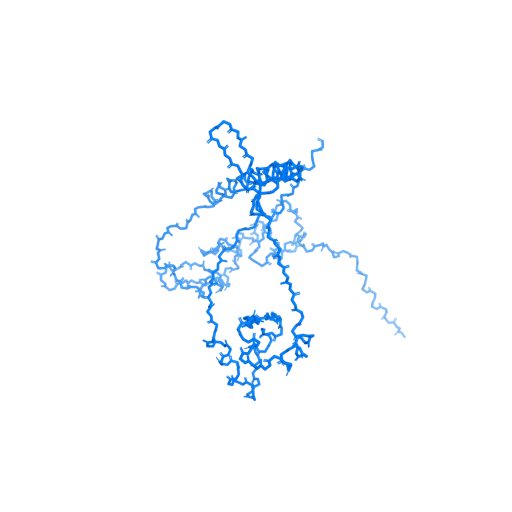-16.545 1.00 91.31 200 GLU A CA 1
ATOM 1475 C C . GLU A 1 200 ? -30.952 0.522 -15.155 1.00 91.31 200 GLU A C 1
ATOM 1477 O O . GLU A 1 200 ? -30.954 1.618 -14.594 1.00 91.31 200 GLU A O 1
ATOM 1482 N N . ALA A 1 201 ? -31.418 -0.568 -14.533 1.00 92.75 201 ALA A N 1
ATOM 1483 C CA . ALA A 1 201 ? -32.033 -0.505 -13.205 1.00 92.75 201 ALA A CA 1
ATOM 1484 C C . ALA A 1 201 ? -31.048 -0.048 -12.113 1.00 92.75 201 ALA A C 1
ATOM 1486 O O . ALA A 1 201 ? -31.458 0.447 -11.061 1.00 92.75 201 ALA A O 1
ATOM 1487 N N . THR A 1 202 ? -29.744 -0.197 -12.359 1.00 91.75 202 THR A N 1
ATOM 1488 C CA . THR A 1 202 ? -28.674 0.135 -11.412 1.00 91.75 202 THR A CA 1
ATOM 1489 C C . THR A 1 202 ? -27.781 1.296 -11.871 1.00 91.75 202 THR A C 1
ATOM 1491 O O . THR A 1 202 ? -26.805 1.619 -11.190 1.00 91.75 202 THR A O 1
ATOM 1494 N N . ALA A 1 203 ? -28.135 1.982 -12.965 1.00 90.50 203 ALA A N 1
ATOM 1495 C CA . ALA A 1 203 ? -27.339 3.061 -13.558 1.00 90.50 203 ALA A CA 1
ATOM 1496 C C . ALA A 1 203 ? -27.033 4.202 -12.574 1.00 90.50 203 ALA A C 1
ATOM 1498 O O . ALA A 1 203 ? -25.867 4.509 -12.325 1.00 90.50 203 ALA A O 1
ATOM 1499 N N . SER A 1 204 ? -28.053 4.752 -11.905 1.00 89.75 204 SER A N 1
ATOM 1500 C CA . SER A 1 204 ? -27.860 5.857 -10.950 1.00 89.75 204 SER A CA 1
ATOM 1501 C C . SER A 1 204 ? -26.978 5.480 -9.753 1.00 89.75 204 SER A C 1
ATOM 1503 O O . SER A 1 204 ? -26.282 6.331 -9.201 1.00 89.75 204 SER A O 1
ATOM 1505 N N . ALA A 1 205 ? -26.981 4.206 -9.347 1.00 90.38 205 ALA A N 1
ATOM 1506 C CA . ALA A 1 205 ? -26.121 3.723 -8.271 1.00 90.38 205 ALA A CA 1
ATOM 1507 C C . ALA A 1 205 ? -24.654 3.622 -8.722 1.00 90.38 205 ALA A C 1
ATOM 1509 O O . ALA A 1 205 ? -23.762 4.005 -7.965 1.00 90.38 205 ALA A O 1
ATOM 1510 N N . ARG A 1 206 ? -24.393 3.167 -9.958 1.00 92.88 206 ARG A N 1
ATOM 1511 C CA . ARG A 1 206 ? -23.038 3.180 -10.541 1.00 92.88 206 ARG A CA 1
ATOM 1512 C C . ARG A 1 206 ? -22.492 4.600 -10.637 1.00 92.88 206 ARG A C 1
ATOM 1514 O O . ARG A 1 206 ? -21.350 4.831 -10.247 1.00 92.88 206 ARG A O 1
ATOM 1521 N N . ASP A 1 207 ? -23.312 5.545 -11.090 1.00 88.44 207 ASP A N 1
ATOM 1522 C CA . ASP A 1 207 ? -22.909 6.947 -11.225 1.00 88.44 207 ASP A CA 1
ATOM 1523 C C . ASP A 1 207 ? -22.549 7.570 -9.874 1.00 88.44 207 ASP A C 1
ATOM 1525 O O . ASP A 1 207 ? -21.517 8.228 -9.755 1.00 88.44 207 ASP A O 1
ATOM 1529 N N . A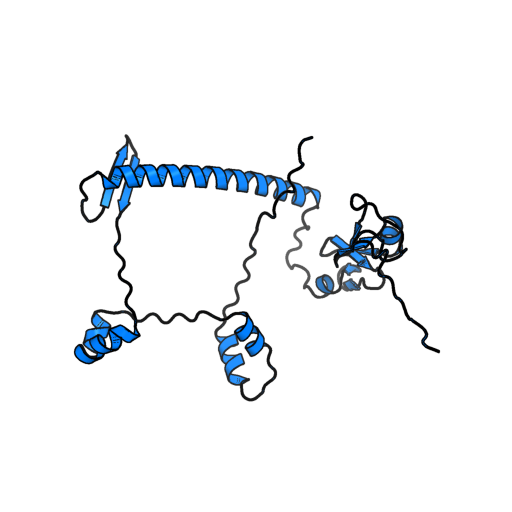LA A 1 208 ? -23.338 7.305 -8.828 1.00 89.44 208 ALA A N 1
ATOM 1530 C CA . ALA A 1 208 ? -23.041 7.778 -7.478 1.00 89.44 208 ALA A CA 1
ATOM 1531 C C . ALA A 1 208 ? -21.729 7.195 -6.921 1.00 89.44 208 ALA A C 1
ATOM 1533 O O . ALA A 1 208 ? -20.956 7.915 -6.289 1.00 89.44 208 ALA A O 1
ATOM 1534 N N . VAL A 1 209 ? -21.451 5.909 -7.173 1.00 89.62 209 VAL A N 1
ATOM 1535 C CA . VAL A 1 209 ? -20.189 5.273 -6.762 1.00 89.62 209 VAL A CA 1
ATOM 1536 C C . VAL A 1 209 ? -18.999 5.885 -7.503 1.00 89.62 209 VAL A C 1
ATOM 1538 O O . VAL A 1 209 ? -18.007 6.223 -6.862 1.00 89.62 209 VAL A O 1
ATOM 1541 N N . ARG A 1 210 ? -19.108 6.090 -8.823 1.00 86.75 210 ARG A N 1
ATOM 1542 C CA . ARG A 1 210 ? -18.061 6.739 -9.632 1.00 86.75 210 ARG A CA 1
ATOM 1543 C C . ARG A 1 210 ? -17.825 8.190 -9.206 1.00 86.75 210 ARG A C 1
ATOM 1545 O O . ARG A 1 210 ? -16.684 8.621 -9.126 1.00 86.75 210 ARG A O 1
ATOM 1552 N N . ALA A 1 211 ? -18.883 8.936 -8.890 1.00 86.88 211 ALA A N 1
ATOM 1553 C CA . ALA A 1 211 ? -18.776 10.324 -8.436 1.00 86.88 211 ALA A CA 1
ATOM 1554 C C . ALA A 1 211 ? -18.103 10.461 -7.058 1.00 86.88 211 ALA A C 1
ATOM 1556 O O . ALA A 1 211 ? -17.513 11.499 -6.763 1.00 86.88 211 ALA A O 1
ATOM 1557 N N . ALA A 1 212 ? -18.189 9.430 -6.214 1.00 85.06 212 ALA A N 1
ATOM 1558 C CA . ALA A 1 212 ? -17.523 9.381 -4.915 1.00 85.06 212 ALA A CA 1
ATOM 1559 C C . ALA A 1 212 ? -16.059 8.899 -4.994 1.00 85.06 212 ALA A C 1
ATOM 1561 O O . ALA A 1 212 ? -15.351 8.928 -3.985 1.00 85.06 212 ALA A O 1
ATOM 1562 N N . GLU A 1 213 ? -15.604 8.432 -6.160 1.00 82.38 213 GLU A N 1
ATOM 1563 C CA . GLU A 1 213 ? -14.258 7.903 -6.356 1.00 82.38 213 GLU A CA 1
ATOM 1564 C C . GLU A 1 213 ? -13.250 9.029 -6.620 1.00 82.38 213 GLU A C 1
ATOM 1566 O O . GLU A 1 213 ? -13.342 9.769 -7.598 1.00 82.38 213 GLU A O 1
ATOM 1571 N N . THR A 1 214 ? -12.214 9.105 -5.785 1.00 75.50 214 THR A N 1
ATOM 1572 C CA . THR A 1 214 ? -10.995 9.852 -6.111 1.00 75.50 214 THR A CA 1
ATOM 1573 C C . THR A 1 214 ? -9.960 8.869 -6.633 1.00 75.50 214 THR A C 1
ATOM 1575 O O . THR A 1 214 ? -9.403 8.081 -5.864 1.00 75.50 214 THR A O 1
ATOM 1578 N N . ARG A 1 215 ? -9.683 8.914 -7.938 1.00 74.50 215 ARG A N 1
ATOM 1579 C CA . ARG A 1 215 ? -8.657 8.069 -8.551 1.00 74.50 215 ARG A CA 1
ATOM 1580 C C . ARG A 1 215 ? -7.292 8.747 -8.471 1.00 74.50 215 ARG A C 1
ATOM 1582 O O . ARG A 1 215 ? -7.060 9.770 -9.108 1.00 74.50 215 ARG A O 1
ATOM 1589 N N . THR A 1 216 ? -6.384 8.131 -7.723 1.00 69.38 216 THR A N 1
ATOM 1590 C CA . THR A 1 216 ? -4.962 8.489 -7.701 1.00 69.38 216 THR A CA 1
ATOM 1591 C C . THR A 1 216 ? -4.175 7.347 -8.321 1.00 69.38 216 THR A C 1
ATOM 1593 O O . THR A 1 216 ? -4.221 6.221 -7.825 1.00 69.38 216 THR A O 1
ATOM 1596 N N . GLU A 1 217 ? -3.459 7.622 -9.407 1.00 64.38 217 GLU A N 1
ATOM 1597 C CA . GLU A 1 217 ? -2.550 6.645 -10.001 1.00 64.38 217 GLU A CA 1
ATOM 1598 C C . GLU A 1 217 ? -1.190 6.730 -9.310 1.00 64.38 217 GLU A C 1
ATOM 1600 O O . GLU A 1 217 ? -0.535 7.771 -9.316 1.00 64.38 217 GLU A O 1
ATOM 1605 N N . THR A 1 218 ? -0.771 5.621 -8.702 1.00 69.19 218 THR A N 1
ATOM 1606 C CA . THR A 1 218 ? 0.526 5.508 -8.031 1.00 69.19 218 THR A CA 1
ATOM 1607 C C . THR A 1 218 ? 1.342 4.428 -8.721 1.00 69.19 218 THR A C 1
ATOM 1609 O O . THR A 1 218 ? 1.014 3.242 -8.643 1.00 69.19 218 THR A O 1
ATOM 1612 N N . ALA A 1 219 ? 2.435 4.824 -9.370 1.00 73.25 219 ALA A N 1
ATOM 1613 C CA . ALA A 1 219 ? 3.411 3.873 -9.883 1.00 73.25 219 ALA A CA 1
ATOM 1614 C C . ALA A 1 219 ? 4.070 3.131 -8.708 1.00 73.25 219 ALA A C 1
ATOM 1616 O O . ALA A 1 219 ? 4.579 3.751 -7.775 1.00 73.25 219 ALA A O 1
ATOM 1617 N N . THR A 1 220 ? 4.050 1.798 -8.745 1.00 80.31 220 THR A N 1
ATOM 1618 C CA . THR A 1 220 ? 4.686 0.953 -7.727 1.00 80.31 220 THR A CA 1
ATOM 1619 C C . THR A 1 220 ? 5.801 0.144 -8.373 1.00 80.31 220 THR A C 1
ATOM 1621 O O . THR A 1 220 ? 5.558 -0.608 -9.314 1.00 80.31 220 THR A O 1
ATOM 1624 N N . LEU A 1 221 ? 7.022 0.275 -7.854 1.00 79.12 221 LEU A N 1
ATOM 1625 C CA . LEU A 1 221 ? 8.175 -0.510 -8.289 1.00 79.12 221 LEU A CA 1
ATOM 1626 C C . LEU A 1 221 ? 8.284 -1.774 -7.433 1.00 79.12 221 LEU A C 1
ATOM 1628 O O . LEU A 1 221 ? 8.318 -1.701 -6.206 1.00 79.12 221 LEU A O 1
ATOM 1632 N N . THR A 1 222 ? 8.332 -2.937 -8.081 1.00 83.75 222 THR A N 1
ATOM 1633 C CA . THR A 1 222 ? 8.540 -4.231 -7.417 1.00 83.75 222 THR A CA 1
ATOM 1634 C C . THR A 1 222 ? 9.691 -4.955 -8.101 1.00 83.75 222 THR A C 1
ATOM 1636 O O . THR A 1 222 ? 9.669 -5.137 -9.316 1.00 83.75 222 THR A O 1
ATOM 1639 N N . VAL A 1 223 ? 10.694 -5.389 -7.333 1.00 80.12 223 VAL A N 1
ATOM 1640 C CA . VAL A 1 223 ? 11.789 -6.211 -7.865 1.00 80.12 223 VAL A CA 1
ATOM 1641 C C . VAL A 1 223 ? 11.255 -7.615 -8.156 1.00 80.12 223 VAL A C 1
ATOM 1643 O O . VAL A 1 223 ? 10.860 -8.341 -7.244 1.00 80.12 223 VAL A O 1
ATOM 1646 N N . VAL A 1 224 ? 11.234 -8.007 -9.430 1.00 79.75 224 VAL A N 1
ATOM 1647 C CA . VAL A 1 224 ? 10.849 -9.362 -9.855 1.00 79.75 224 VAL A CA 1
ATOM 1648 C C . VAL A 1 224 ? 12.074 -10.279 -9.756 1.00 79.75 224 VAL A C 1
ATOM 1650 O O . VAL A 1 224 ? 13.185 -9.880 -10.098 1.00 79.75 224 VAL A O 1
ATOM 1653 N N . ALA A 1 225 ? 11.889 -11.494 -9.227 1.00 58.44 225 ALA A N 1
ATOM 1654 C CA . ALA A 1 225 ? 12.965 -12.402 -8.824 1.00 58.44 225 ALA A CA 1
ATOM 1655 C C . ALA A 1 225 ? 14.070 -12.577 -9.885 1.00 58.44 225 ALA A C 1
ATOM 1657 O O . ALA A 1 225 ? 13.813 -12.971 -11.023 1.00 58.44 225 ALA A O 1
ATOM 1658 N N . GLN A 1 226 ? 15.324 -12.375 -9.472 1.00 56.75 226 GLN A N 1
ATOM 1659 C CA . GLN A 1 226 ? 16.488 -12.694 -10.292 1.00 56.75 226 GLN A CA 1
ATOM 1660 C C . GLN A 1 226 ? 16.576 -14.212 -10.497 1.00 56.75 226 GLN A C 1
ATOM 1662 O O . GLN A 1 226 ? 16.597 -14.981 -9.529 1.00 56.75 226 GLN A O 1
ATOM 1667 N N . ARG A 1 227 ? 16.670 -14.666 -11.756 1.00 46.19 227 ARG A N 1
ATOM 1668 C CA . ARG A 1 227 ? 17.080 -16.044 -12.060 1.00 46.19 227 ARG A CA 1
ATOM 1669 C C . ARG A 1 227 ? 18.460 -16.256 -11.438 1.00 46.19 227 ARG A C 1
ATOM 1671 O O . ARG A 1 227 ? 19.460 -15.782 -11.969 1.00 46.19 227 ARG A O 1
ATOM 1678 N N . LYS A 1 228 ? 18.522 -16.970 -10.310 1.00 42.78 228 LYS A N 1
ATOM 1679 C CA . LYS A 1 228 ? 19.788 -17.450 -9.751 1.00 42.78 228 LYS A CA 1
ATOM 1680 C C . LYS A 1 228 ? 20.474 -18.284 -10.830 1.00 42.78 228 LYS A C 1
ATOM 1682 O O . LYS A 1 228 ? 20.038 -19.403 -11.103 1.00 42.78 228 LYS A O 1
ATOM 1687 N N . LYS A 1 229 ? 21.539 -17.757 -11.442 1.00 41.53 229 LYS A N 1
ATOM 1688 C CA . LYS A 1 229 ? 22.512 -18.595 -12.148 1.00 41.53 229 LYS A CA 1
ATOM 1689 C C . LYS A 1 229 ? 23.004 -19.613 -11.122 1.00 41.53 229 LYS A C 1
ATOM 1691 O O . LYS A 1 229 ? 23.664 -19.242 -10.155 1.00 41.53 229 LYS A O 1
ATOM 1696 N N . LYS A 1 230 ? 22.615 -20.880 -11.290 1.00 38.44 230 LYS A N 1
ATOM 1697 C CA . LYS A 1 230 ? 23.263 -21.993 -10.597 1.00 38.44 230 LYS A CA 1
ATOM 1698 C C . LYS A 1 230 ? 24.732 -21.936 -11.006 1.00 38.44 230 LYS A C 1
ATOM 1700 O O . LYS A 1 230 ? 25.039 -22.112 -12.179 1.00 38.44 230 LYS A O 1
ATOM 1705 N N . SER A 1 231 ? 25.607 -21.620 -10.061 1.00 46.12 231 SER A N 1
ATOM 1706 C CA . SER A 1 231 ? 27.035 -21.870 -10.205 1.00 46.12 231 SER A CA 1
ATOM 1707 C C . SER A 1 231 ? 27.222 -23.384 -10.301 1.00 46.12 231 SER A C 1
ATOM 1709 O O . SER A 1 231 ? 26.927 -24.091 -9.332 1.00 46.12 231 SER A O 1
ATOM 1711 N N . SER A 1 232 ? 27.603 -23.858 -11.487 1.00 37.41 232 SER A N 1
ATOM 1712 C CA . SER A 1 232 ? 28.234 -25.168 -11.678 1.00 37.41 232 SER A CA 1
ATOM 1713 C C . SER A 1 232 ? 29.656 -25.154 -11.143 1.00 37.41 232 SER A C 1
ATOM 1715 O O . SER A 1 232 ? 30.284 -24.072 -11.201 1.00 37.41 232 SER A O 1
#

pLDDT: mean 82.01, std 15.71, range [33.0, 97.0]

Radius of gyration: 30.56 Å; chains: 1; bounding box: 60×66×78 Å

Foldseek 3Di:
DDDDPPPDPPDPDPQQQAQPPPRDGDDSVQWDAAPVRHTHHPVCLVVFWDQAPQPRGTDGPVQWDQAPPHRGTHHPVSNPDDDPPDPPPDDDPVRVVVVLVVVVVVVVVVVVVVVVVVVVVVVVVVVFVPDDDDPQWGWDDDDPDIDIDHDDDDDDDDPVVCVVVCVVLPPVSCVVPDDDDDDDDDPVVVLVVLLPDPDPVCVVVSVVVVVPDDDDDDDDDDDDDDPPPPDD